Protein AF-A0A3D1ACV8-F1 (afdb_monomer_lite)

Structure (mmCIF, N/CA/C/O backbone):
data_AF-A0A3D1ACV8-F1
#
_entry.id   AF-A0A3D1ACV8-F1
#
loop_
_atom_site.group_PDB
_atom_site.id
_atom_site.type_symbol
_atom_site.label_atom_id
_atom_site.label_alt_id
_atom_site.label_comp_id
_atom_site.label_asym_id
_atom_site.label_entity_id
_atom_site.label_seq_id
_atom_site.pdbx_PDB_ins_code
_atom_site.Cartn_x
_atom_site.Cartn_y
_atom_site.Cartn_z
_atom_site.occupancy
_atom_site.B_iso_or_equiv
_atom_site.auth_seq_id
_atom_site.auth_comp_id
_atom_site.auth_asym_id
_atom_site.auth_atom_id
_atom_site.pdbx_PDB_model_num
ATOM 1 N N . MET A 1 1 ? -5.686 -3.640 18.495 1.00 94.00 1 MET A N 1
ATOM 2 C CA . MET A 1 1 ? -4.957 -2.419 18.082 1.00 94.00 1 MET A CA 1
ATOM 3 C C . MET A 1 1 ? -5.848 -1.579 17.175 1.00 94.00 1 MET A C 1
ATOM 5 O O . MET A 1 1 ? -6.504 -2.137 16.306 1.00 94.00 1 MET A O 1
ATOM 9 N N . ILE A 1 2 ? -5.898 -0.256 17.365 1.00 97.38 2 ILE A N 1
ATOM 10 C CA . ILE A 1 2 ? -6.703 0.632 16.506 1.00 97.38 2 ILE A CA 1
ATOM 11 C C . ILE A 1 2 ? -5.963 0.898 15.192 1.00 97.38 2 ILE A C 1
ATOM 13 O O . ILE A 1 2 ? -4.820 1.364 15.205 1.00 97.38 2 ILE A O 1
ATOM 17 N N . LEU A 1 3 ? -6.636 0.660 14.067 1.00 97.81 3 LEU A N 1
ATOM 18 C CA . LEU A 1 3 ? -6.139 0.941 12.723 1.00 97.81 3 LEU A CA 1
ATOM 19 C C . LEU A 1 3 ? -7.011 2.020 12.072 1.00 97.81 3 LEU A C 1
ATOM 21 O O . LEU A 1 3 ? -8.141 1.774 11.657 1.00 97.81 3 LEU A O 1
ATOM 25 N N . GLY A 1 4 ? -6.484 3.246 12.030 1.00 98.00 4 GLY A N 1
ATOM 26 C CA . GLY A 1 4 ? -7.219 4.418 11.556 1.00 98.00 4 GLY A CA 1
AT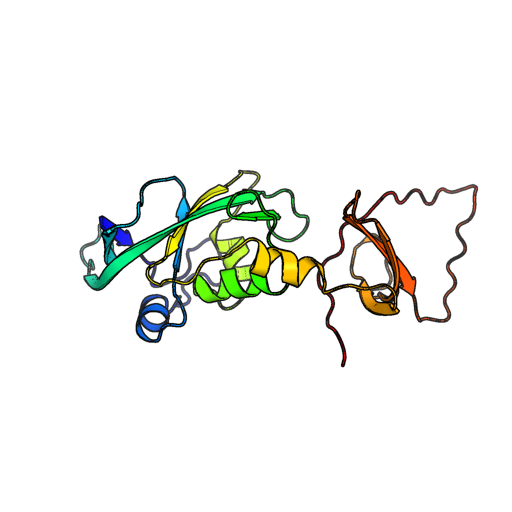OM 27 C C . GLY A 1 4 ? -7.234 4.552 10.034 1.00 98.00 4 GLY A C 1
ATOM 28 O O . GLY A 1 4 ? -6.171 4.642 9.411 1.00 98.00 4 GLY A O 1
ATOM 29 N N . PHE A 1 5 ? -8.419 4.654 9.443 1.00 98.06 5 PHE A N 1
ATOM 30 C CA . PHE A 1 5 ? -8.631 4.940 8.025 1.00 98.06 5 PHE A CA 1
ATOM 31 C C . PHE A 1 5 ? -9.159 6.365 7.841 1.00 98.06 5 PHE A C 1
ATOM 33 O O . PHE A 1 5 ? -9.983 6.855 8.617 1.00 98.06 5 PHE A O 1
ATOM 40 N N . LYS A 1 6 ? -8.645 7.062 6.824 1.00 97.56 6 LYS A N 1
ATOM 41 C CA . LYS A 1 6 ? -9.186 8.364 6.422 1.00 97.56 6 LYS A CA 1
ATOM 42 C C . LYS A 1 6 ? -10.403 8.129 5.544 1.00 97.56 6 LYS A C 1
ATOM 44 O O . LYS A 1 6 ? -10.361 7.258 4.682 1.00 97.56 6 LYS A O 1
ATOM 49 N N . THR A 1 7 ? -11.434 8.938 5.740 1.00 97.50 7 THR A N 1
ATOM 50 C CA . THR A 1 7 ? -12.640 8.955 4.902 1.00 97.50 7 THR A CA 1
ATOM 51 C C . THR A 1 7 ? -12.485 9.852 3.677 1.00 97.50 7 THR A C 1
ATOM 53 O O . THR A 1 7 ? -13.218 9.694 2.709 1.00 97.50 7 THR A O 1
ATOM 56 N N . ARG A 1 8 ? -11.524 10.785 3.708 1.00 97.50 8 ARG A N 1
ATOM 57 C CA . ARG A 1 8 ? -11.227 11.719 2.619 1.00 97.50 8 ARG A CA 1
ATOM 58 C C . ARG A 1 8 ? -9.730 11.817 2.357 1.00 97.50 8 ARG A C 1
ATOM 60 O O . ARG A 1 8 ? -8.927 11.663 3.284 1.00 97.50 8 ARG A O 1
ATOM 67 N N . TYR A 1 9 ? -9.370 12.093 1.110 1.00 96.50 9 TYR A N 1
ATOM 68 C CA . TYR A 1 9 ? -7.993 12.367 0.718 1.00 96.50 9 TYR A CA 1
ATOM 69 C C . TYR A 1 9 ? -7.483 13.675 1.354 1.00 96.50 9 TYR A C 1
ATOM 71 O O . TYR A 1 9 ? -8.237 14.649 1.444 1.00 96.50 9 TYR A O 1
ATOM 79 N N . PRO A 1 10 ? -6.222 13.702 1.819 1.00 94.81 10 PRO A N 1
ATOM 80 C CA . PRO A 1 10 ? -5.630 14.846 2.507 1.00 94.81 10 PRO A CA 1
ATOM 81 C C . PRO A 1 10 ? -5.377 16.056 1.592 1.00 94.81 10 PRO A C 1
ATOM 83 O O . PRO A 1 10 ? -5.315 15.933 0.372 1.00 94.81 10 PRO A O 1
ATOM 86 N N . GLU A 1 11 ? -5.173 17.224 2.210 1.00 95.00 11 GLU A N 1
ATOM 87 C CA . GLU A 1 11 ? -5.054 18.536 1.544 1.00 95.00 11 GLU A CA 1
ATOM 88 C C . GLU A 1 11 ? -3.921 18.651 0.516 1.00 95.00 11 GLU A C 1
ATOM 90 O O . GLU A 1 11 ? -4.011 19.446 -0.415 1.00 95.00 11 GLU A O 1
ATOM 95 N N . TRP A 1 12 ? -2.852 17.872 0.673 1.00 90.81 12 TRP A N 1
ATOM 96 C CA . TRP A 1 12 ? -1.688 17.922 -0.217 1.00 90.81 12 TRP A CA 1
ATOM 97 C C . TRP A 1 12 ? -1.838 17.074 -1.486 1.00 90.81 12 TRP A C 1
ATOM 99 O O . TRP A 1 12 ? -0.943 17.098 -2.325 1.00 90.81 12 TRP A O 1
ATOM 109 N N . MET A 1 13 ? -2.923 16.306 -1.627 1.00 93.81 13 MET A N 1
ATOM 110 C CA . MET A 1 13 ? -3.162 15.464 -2.802 1.00 93.81 13 MET A CA 1
ATOM 111 C C . MET A 1 13 ? -3.991 16.189 -3.860 1.00 93.81 13 MET A C 1
ATOM 113 O O . MET A 1 13 ? -4.834 17.029 -3.549 1.00 93.81 13 MET A O 1
ATOM 117 N N . THR A 1 14 ? -3.837 15.781 -5.120 1.00 92.06 14 THR A N 1
ATOM 118 C CA . THR A 1 14 ? -4.652 16.279 -6.238 1.00 92.06 14 THR A CA 1
ATOM 119 C C . THR A 1 14 ? -6.146 16.039 -5.981 1.00 92.06 14 THR A C 1
ATOM 121 O O . THR A 1 14 ? -6.976 16.902 -6.257 1.00 92.06 14 THR A O 1
ATOM 124 N N . LYS A 1 15 ? -6.493 14.888 -5.387 1.00 92.81 15 LYS A N 1
ATOM 125 C CA . LYS A 1 15 ? -7.867 14.507 -5.014 1.00 92.81 15 LYS A CA 1
ATOM 126 C C . LYS A 1 15 ? -8.314 15.016 -3.637 1.00 92.81 15 LYS A C 1
ATOM 128 O O . LYS A 1 15 ? -9.213 14.429 -3.041 1.00 92.81 15 LYS A O 1
ATOM 133 N N . LYS A 1 16 ? -7.691 16.058 -3.081 1.00 95.75 16 LYS A N 1
ATOM 134 C CA . LYS A 1 16 ? -8.026 16.566 -1.738 1.00 95.75 16 LYS A CA 1
ATOM 135 C C . LYS A 1 16 ? -9.537 16.693 -1.502 1.00 95.75 16 LYS A C 1
ATOM 137 O O . LYS A 1 16 ? -10.286 17.166 -2.357 1.00 95.75 16 LYS A O 1
ATOM 142 N N . GLY A 1 17 ? -9.993 16.237 -0.338 1.00 95.88 17 GLY A N 1
ATOM 143 C CA . GLY A 1 17 ? -11.402 16.278 0.058 1.00 95.88 17 GLY A CA 1
ATOM 144 C C . GLY A 1 17 ? -12.304 15.222 -0.592 1.00 95.88 17 GLY A C 1
ATOM 145 O O . GLY A 1 17 ? -13.407 15.005 -0.087 1.00 95.88 17 GLY A O 1
ATOM 146 N N . TRP A 1 18 ? -11.859 14.525 -1.642 1.00 97.19 18 TRP A N 1
ATOM 147 C CA . TRP A 1 18 ? -12.620 13.425 -2.241 1.00 97.19 18 TRP A CA 1
ATOM 148 C C . TRP A 1 18 ? -12.665 12.230 -1.293 1.00 97.19 18 TRP A C 1
ATOM 150 O O . TRP A 1 18 ? -11.762 12.044 -0.475 1.00 97.19 18 TRP A O 1
ATOM 160 N N . GLU A 1 19 ? -13.713 11.422 -1.398 1.00 97.56 19 GLU A N 1
ATOM 161 C CA . GLU A 1 19 ? -13.900 10.250 -0.545 1.00 97.56 19 GLU A CA 1
ATOM 162 C C . GLU A 1 19 ? -12.958 9.109 -0.942 1.00 97.56 19 GLU A C 1
ATOM 164 O O . GLU A 1 19 ? -12.695 8.875 -2.121 1.00 97.56 19 GLU A O 1
ATOM 169 N N . THR A 1 20 ? -12.417 8.414 0.060 1.00 97.44 20 THR A N 1
ATOM 170 C CA . THR A 1 20 ? -11.512 7.267 -0.150 1.00 97.44 20 THR A CA 1
ATOM 171 C C . THR A 1 20 ? -12.267 5.952 -0.322 1.00 97.44 20 THR A C 1
ATOM 173 O O . THR A 1 20 ? -11.723 5.001 -0.883 1.00 97.44 20 THR A O 1
ATOM 176 N N . PHE A 1 21 ? -13.492 5.876 0.214 1.00 98.00 21 PHE A N 1
ATOM 177 C CA . PHE A 1 21 ? -14.318 4.666 0.281 1.00 98.00 21 PHE A CA 1
ATOM 178 C C . PHE A 1 21 ? -13.603 3.453 0.901 1.00 98.00 21 PHE A C 1
ATOM 180 O O . PHE A 1 21 ? -13.931 2.308 0.604 1.00 98.00 21 PHE A O 1
ATOM 187 N N . PHE A 1 22 ? -12.599 3.667 1.763 1.00 98.19 22 PHE A N 1
ATOM 188 C CA . PHE A 1 22 ? -11.825 2.552 2.322 1.00 98.19 22 PHE A CA 1
ATOM 189 C C . PHE A 1 22 ? -12.670 1.600 3.167 1.00 98.19 22 PHE A C 1
ATOM 191 O O . PHE A 1 22 ? -12.446 0.398 3.100 1.00 98.19 22 PHE A O 1
ATOM 198 N N . GLU A 1 23 ? -13.628 2.107 3.941 1.00 98.12 23 GLU A N 1
ATOM 199 C CA . GLU A 1 23 ? -14.548 1.265 4.711 1.00 98.12 23 GLU A CA 1
ATOM 200 C C . GLU A 1 23 ? -15.374 0.357 3.799 1.00 98.12 23 GLU A C 1
ATOM 202 O O . GLU A 1 23 ? -15.363 -0.859 3.986 1.00 98.12 23 GLU A O 1
ATOM 207 N N . ASP A 1 24 ? -15.996 0.922 2.763 1.00 98.19 24 ASP A N 1
ATOM 208 C CA . ASP A 1 24 ? -16.781 0.153 1.798 1.00 98.19 24 ASP A CA 1
ATOM 209 C C . ASP A 1 24 ? -15.910 -0.891 1.098 1.00 98.19 24 ASP A C 1
ATOM 211 O O . ASP A 1 24 ? -16.260 -2.070 1.082 1.00 98.19 24 ASP A O 1
ATOM 215 N N . LYS A 1 25 ? -14.718 -0.497 0.624 1.00 98.31 25 LYS A N 1
ATOM 216 C CA . LYS A 1 25 ? -13.750 -1.401 -0.021 1.00 98.31 25 LYS A CA 1
ATOM 217 C C . LYS A 1 25 ? -13.292 -2.534 0.906 1.00 98.31 25 LYS A C 1
ATOM 219 O O . LYS A 1 25 ? -13.077 -3.643 0.424 1.00 98.31 25 LYS A O 1
ATOM 224 N N . ILE A 1 26 ? -13.150 -2.293 2.212 1.00 98.44 26 ILE A N 1
ATOM 225 C CA . ILE A 1 26 ? -12.833 -3.336 3.209 1.00 98.44 26 ILE A CA 1
ATOM 226 C C . ILE A 1 26 ? -14.033 -4.265 3.431 1.00 98.44 26 ILE A C 1
ATOM 228 O O . ILE A 1 26 ? -13.863 -5.470 3.634 1.00 98.44 26 ILE A O 1
ATOM 232 N N . ASN A 1 27 ? -15.250 -3.723 3.431 1.00 97.56 27 ASN A N 1
ATOM 233 C CA . ASN A 1 27 ? -16.469 -4.492 3.667 1.00 97.56 27 ASN A CA 1
ATOM 234 C C . ASN A 1 27 ? -16.806 -5.417 2.496 1.00 97.56 27 ASN A C 1
ATOM 236 O O . ASN A 1 27 ? -17.186 -6.559 2.739 1.00 97.56 27 ASN A O 1
ATOM 240 N N . VAL A 1 28 ? -16.583 -4.972 1.257 1.00 97.19 28 VAL A N 1
ATOM 241 C CA . VAL A 1 28 ? -16.801 -5.789 0.048 1.00 97.19 28 VAL A CA 1
ATOM 242 C C . VAL A 1 28 ? -15.588 -6.641 -0.353 1.00 97.19 28 VAL A C 1
ATOM 244 O O . VAL A 1 28 ? -15.644 -7.347 -1.353 1.00 97.19 28 VAL A O 1
ATOM 247 N N . GLY A 1 29 ? -14.483 -6.580 0.401 1.00 96.25 29 GLY A N 1
ATOM 248 C CA . GLY A 1 29 ? -13.303 -7.425 0.180 1.00 96.25 29 GLY A CA 1
ATOM 249 C C . GLY A 1 29 ? -12.366 -6.980 -0.949 1.00 96.25 29 GLY A C 1
ATOM 250 O O . GLY A 1 29 ? -11.502 -7.750 -1.347 1.00 96.25 29 GLY A O 1
ATOM 251 N N . ILE A 1 30 ? -12.493 -5.748 -1.453 1.00 96.00 30 ILE A N 1
ATOM 252 C CA . ILE A 1 30 ? -11.540 -5.168 -2.419 1.00 96.00 30 ILE A CA 1
ATOM 253 C C . ILE A 1 30 ? -10.230 -4.802 -1.716 1.00 96.00 30 ILE A C 1
ATOM 255 O O . ILE A 1 30 ? -9.141 -5.110 -2.194 1.00 96.00 30 ILE A O 1
ATOM 259 N N . LYS A 1 31 ? -10.333 -4.127 -0.567 1.00 98.12 31 LYS A N 1
ATOM 260 C CA . LYS A 1 31 ? -9.180 -3.761 0.253 1.00 98.12 31 LYS A CA 1
ATOM 261 C C . LYS A 1 31 ? -8.929 -4.886 1.254 1.00 98.12 31 LYS A C 1
ATOM 263 O O . LYS A 1 31 ? -9.703 -5.056 2.196 1.00 98.12 31 LYS A O 1
ATOM 268 N N . ILE A 1 32 ? -7.861 -5.648 1.038 1.00 98.25 32 ILE A N 1
ATOM 269 C CA . ILE A 1 32 ? -7.552 -6.879 1.792 1.00 98.25 32 ILE A CA 1
ATOM 270 C C . ILE A 1 32 ? -6.333 -6.752 2.715 1.00 98.25 32 ILE A C 1
ATOM 272 O O . ILE A 1 32 ? -6.052 -7.647 3.515 1.00 98.25 32 ILE A O 1
ATOM 276 N N . HIS A 1 33 ? -5.608 -5.640 2.612 1.00 98.56 33 HIS A N 1
ATOM 277 C CA . HIS A 1 33 ? -4.497 -5.297 3.494 1.00 98.56 33 HIS A CA 1
ATOM 278 C C . HIS A 1 33 ? -4.327 -3.778 3.587 1.00 98.56 33 HIS A C 1
ATOM 280 O O . HIS A 1 33 ? -5.070 -2.998 2.970 1.00 98.56 33 HIS A O 1
ATOM 286 N N . THR A 1 34 ? -3.368 -3.329 4.399 1.00 98.50 34 THR A N 1
ATOM 287 C CA . THR A 1 34 ? -2.913 -1.942 4.325 1.00 98.50 34 THR A CA 1
ATOM 288 C C . THR A 1 34 ? -1.439 -1.741 4.619 1.00 98.50 34 THR A C 1
ATOM 290 O O . THR A 1 34 ? -0.865 -2.455 5.435 1.00 98.50 34 THR A O 1
ATOM 293 N N . ILE A 1 35 ? -0.850 -0.708 4.020 1.00 98.31 35 ILE A N 1
ATOM 294 C CA . ILE A 1 35 ? 0.550 -0.336 4.236 1.00 98.31 35 ILE A CA 1
ATOM 295 C C . ILE A 1 35 ? 0.665 0.708 5.350 1.00 98.31 35 ILE A C 1
ATOM 297 O O . ILE A 1 35 ? -0.023 1.735 5.346 1.00 98.31 35 ILE A O 1
ATOM 301 N N . ARG A 1 36 ? 1.548 0.474 6.328 1.00 97.50 36 ARG A N 1
ATOM 302 C CA . ARG A 1 36 ? 1.794 1.392 7.456 1.00 97.50 36 ARG A CA 1
ATOM 303 C C . ARG A 1 36 ? 3.275 1.517 7.769 1.00 97.50 36 ARG A C 1
ATOM 305 O O . ARG A 1 36 ? 3.999 0.537 7.727 1.00 97.50 36 ARG A O 1
ATOM 312 N N . LYS A 1 37 ? 3.704 2.728 8.141 1.00 96.69 37 LYS A N 1
ATOM 313 C CA . LYS A 1 37 ? 5.087 3.009 8.554 1.00 96.69 37 LYS A CA 1
ATOM 314 C C . LYS A 1 37 ? 5.422 2.288 9.867 1.00 96.69 37 LYS A C 1
ATOM 316 O O . LYS A 1 37 ? 4.599 2.274 10.792 1.00 96.69 37 LYS A O 1
ATOM 321 N N . GLY A 1 38 ? 6.652 1.783 9.961 1.00 96.56 38 GLY A N 1
ATOM 322 C CA . GLY A 1 38 ? 7.176 1.055 11.120 1.00 96.56 38 GLY A CA 1
ATOM 323 C C . GLY A 1 38 ? 6.680 -0.391 11.235 1.00 96.56 38 GLY A C 1
ATOM 324 O O . GLY A 1 38 ? 5.910 -0.859 10.405 1.00 96.56 38 GLY A O 1
ATOM 325 N N . HIS A 1 39 ? 7.115 -1.077 12.298 1.00 96.94 39 HIS A N 1
ATOM 326 C CA . HIS A 1 39 ? 6.922 -2.521 12.490 1.00 96.94 39 HIS A CA 1
ATOM 327 C C . HIS A 1 39 ? 6.123 -2.822 13.764 1.00 96.94 39 HIS A C 1
ATOM 329 O O . HIS A 1 39 ? 6.655 -3.338 14.744 1.00 96.94 39 HIS A O 1
ATOM 335 N N . ARG A 1 40 ? 4.863 -2.373 13.805 1.00 96.44 40 ARG A N 1
ATOM 336 C CA . ARG A 1 40 ? 4.039 -2.421 15.028 1.00 96.44 40 ARG A CA 1
ATOM 337 C C . ARG A 1 40 ? 3.108 -3.625 15.105 1.00 96.44 40 ARG A C 1
ATOM 339 O O . ARG A 1 40 ? 2.709 -3.968 16.211 1.00 96.44 40 ARG A O 1
ATOM 346 N N . PHE A 1 41 ? 2.724 -4.198 13.968 1.00 97.94 41 PHE A N 1
ATOM 347 C CA . PHE A 1 41 ? 1.772 -5.305 13.915 1.00 97.94 41 PHE A CA 1
ATOM 348 C C . PHE A 1 41 ? 2.507 -6.638 13.811 1.00 97.94 41 PHE A C 1
ATOM 350 O O . PHE A 1 41 ? 3.577 -6.724 13.201 1.00 97.94 41 PHE A O 1
ATOM 357 N N . LYS A 1 42 ? 1.897 -7.675 14.384 1.00 97.94 42 LYS A N 1
ATOM 358 C CA . LYS A 1 42 ? 2.302 -9.077 14.243 1.00 97.94 42 LYS A CA 1
ATOM 359 C C . LYS A 1 42 ? 1.076 -9.972 14.006 1.00 97.94 42 LYS A C 1
ATOM 361 O O . LYS A 1 42 ? -0.032 -9.586 14.391 1.00 97.94 42 LYS A O 1
ATOM 366 N N . PRO A 1 43 ? 1.260 -11.163 13.406 1.00 98.38 43 PRO A N 1
ATOM 367 C CA . PRO A 1 43 ? 0.190 -12.147 13.272 1.00 98.38 43 PRO A CA 1
ATOM 368 C C . PRO A 1 43 ? -0.521 -12.417 14.609 1.00 98.38 43 PRO A C 1
ATOM 370 O O . PRO A 1 43 ? 0.126 -12.495 15.655 1.00 98.38 43 PRO A O 1
ATOM 373 N N . GLY A 1 44 ? -1.847 -12.531 14.571 1.00 98.25 44 GLY A N 1
ATOM 374 C CA . GLY A 1 44 ? -2.718 -12.714 15.735 1.00 98.25 44 GLY A CA 1
ATOM 375 C C . GLY A 1 44 ? -3.171 -11.418 16.423 1.00 98.25 44 GLY A C 1
ATOM 376 O O . GLY A 1 44 ? -4.079 -11.449 17.257 1.00 98.25 44 GLY A O 1
ATOM 377 N N . ASP A 1 45 ? -2.599 -10.254 16.088 1.00 98.44 45 ASP A N 1
ATOM 378 C CA . ASP A 1 45 ? -3.065 -8.983 16.652 1.00 98.44 45 ASP A CA 1
ATOM 379 C C . ASP A 1 45 ? -4.508 -8.683 16.207 1.00 98.44 45 ASP A C 1
ATOM 381 O O . ASP A 1 45 ? -4.813 -8.619 15.015 1.00 98.44 45 ASP A O 1
ATOM 385 N N . LYS A 1 46 ? -5.406 -8.396 17.158 1.00 98.44 46 LYS A N 1
ATOM 386 C CA . LYS A 1 46 ? -6.751 -7.891 16.834 1.00 98.44 46 LYS A CA 1
ATOM 387 C C . LYS A 1 46 ? -6.665 -6.499 16.208 1.00 98.44 46 LYS A C 1
ATOM 389 O O . LYS A 1 46 ? -5.987 -5.613 16.736 1.00 98.44 46 LYS A O 1
ATOM 394 N N . ILE A 1 47 ? -7.391 -6.269 15.123 1.00 98.50 47 ILE A N 1
ATOM 395 C CA . ILE A 1 47 ? -7.465 -5.006 14.385 1.00 98.50 47 ILE A CA 1
ATOM 396 C C . ILE A 1 47 ? -8.848 -4.399 14.604 1.00 98.50 47 ILE A C 1
ATOM 398 O O . ILE A 1 47 ? -9.851 -4.980 14.213 1.00 98.50 47 ILE A O 1
ATOM 402 N N . HIS A 1 48 ? -8.901 -3.205 15.190 1.00 98.44 48 HIS A N 1
ATOM 403 C CA . HIS A 1 48 ? -10.123 -2.405 15.273 1.00 98.44 48 HIS A CA 1
ATOM 404 C C . HIS A 1 48 ? -10.039 -1.343 14.173 1.00 98.44 48 HIS A C 1
ATO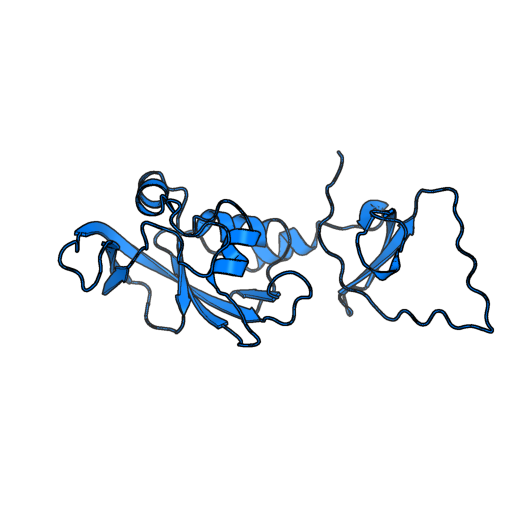M 406 O O . HIS A 1 48 ? -9.373 -0.313 14.344 1.00 98.44 48 HIS A O 1
ATOM 412 N N . ALA A 1 49 ? -10.628 -1.630 13.013 1.00 98.44 49 ALA A N 1
ATOM 413 C CA . ALA A 1 49 ? -10.650 -0.719 11.879 1.00 98.44 49 ALA A CA 1
ATOM 414 C C . ALA A 1 49 ? -11.613 0.431 12.177 1.00 98.44 49 ALA A C 1
ATOM 416 O O . ALA A 1 49 ? -12.797 0.219 12.445 1.00 98.44 49 ALA A O 1
ATOM 417 N N . ALA A 1 50 ? -11.088 1.656 12.176 1.00 98.56 50 ALA A N 1
ATOM 418 C CA . ALA A 1 50 ? -11.829 2.809 12.663 1.00 98.56 50 ALA A CA 1
ATOM 419 C C . ALA A 1 50 ? -11.615 4.066 11.819 1.00 98.56 50 ALA A C 1
ATOM 421 O O . ALA A 1 50 ? -10.536 4.307 11.278 1.00 98.56 50 ALA A O 1
ATOM 422 N N . THR A 1 51 ? -12.634 4.917 11.779 1.00 98.44 51 THR A N 1
ATOM 423 C CA . THR A 1 51 ? -12.563 6.293 11.272 1.00 98.44 51 THR A CA 1
ATOM 424 C C . THR A 1 51 ? -12.589 7.283 12.434 1.00 98.44 51 THR A C 1
ATOM 426 O O . THR A 1 51 ? -12.969 6.933 13.550 1.00 98.44 51 THR A O 1
ATOM 429 N N . GLY A 1 52 ? -12.173 8.532 12.198 1.00 97.25 52 GLY A N 1
ATOM 430 C CA . GLY A 1 52 ? -12.250 9.579 13.226 1.00 97.25 52 GLY A CA 1
ATOM 431 C C . GLY A 1 52 ? -11.374 9.315 14.458 1.00 97.25 52 GLY A C 1
ATOM 432 O O . GLY A 1 52 ? -11.680 9.778 15.551 1.00 97.25 52 GLY A O 1
ATOM 433 N N . VAL A 1 53 ? -10.281 8.561 14.307 1.00 97.19 53 VAL A N 1
ATOM 434 C CA . VAL A 1 53 ? -9.357 8.258 15.410 1.00 97.19 53 VAL A CA 1
ATOM 435 C C . VAL A 1 53 ? -8.825 9.555 16.030 1.00 97.19 53 VAL A C 1
ATOM 437 O O . VAL A 1 53 ? -8.311 10.412 15.313 1.00 97.19 53 VAL A O 1
ATOM 440 N N . ARG A 1 54 ? -8.938 9.670 17.364 1.00 95.50 54 ARG A N 1
ATOM 441 C CA . ARG A 1 54 ? -8.627 10.871 18.172 1.00 95.50 54 ARG A CA 1
ATOM 442 C C . ARG A 1 54 ? -9.537 12.080 17.908 1.00 95.50 54 ARG A C 1
ATOM 444 O O . ARG A 1 54 ? -9.138 13.212 18.162 1.00 95.50 54 ARG A O 1
ATOM 451 N N . THR A 1 55 ? -10.754 11.862 17.419 1.00 97.31 55 THR A N 1
ATOM 452 C CA . THR A 1 55 ? -11.776 12.911 17.300 1.00 97.31 55 THR A CA 1
ATOM 453 C C . THR A 1 55 ? -13.068 12.481 17.993 1.00 97.31 55 THR A C 1
ATOM 455 O O . THR A 1 55 ? -13.233 11.315 18.351 1.00 97.31 55 THR A O 1
ATOM 458 N N . LYS A 1 56 ? -14.009 13.418 18.168 1.00 96.94 56 LYS A N 1
ATOM 459 C CA . LYS A 1 56 ? -15.359 13.115 18.679 1.00 96.94 56 LYS A CA 1
ATOM 460 C C . LYS A 1 56 ? -16.161 12.206 17.738 1.00 96.94 56 LYS A C 1
ATOM 462 O O . LYS A 1 56 ? -17.098 11.560 18.181 1.00 96.94 56 LYS A O 1
ATOM 467 N N . ASN A 1 57 ? -15.759 12.122 16.469 1.00 96.44 57 ASN A N 1
ATOM 468 C CA . ASN A 1 57 ? -16.401 11.304 15.439 1.00 96.44 57 ASN A CA 1
ATOM 469 C C . ASN A 1 57 ? -15.724 9.927 15.307 1.00 96.44 57 ASN A C 1
ATOM 471 O O . ASN A 1 57 ? -15.707 9.342 14.221 1.00 96.44 57 ASN A O 1
ATOM 475 N N . TYR A 1 58 ? -15.095 9.437 16.380 1.00 97.94 58 TYR A N 1
ATOM 476 C CA . TYR A 1 58 ? -14.514 8.101 16.413 1.00 97.94 58 TYR A CA 1
ATOM 477 C C . TYR A 1 58 ? -15.594 7.044 16.190 1.00 97.94 58 TYR A C 1
ATOM 479 O O . TYR A 1 58 ? -16.611 7.024 16.881 1.00 97.94 58 TYR A O 1
ATOM 487 N N . ARG A 1 59 ? -15.336 6.130 15.256 1.00 98.12 59 ARG A N 1
ATOM 488 C CA . ARG A 1 59 ? -16.195 4.976 14.999 1.00 98.12 59 ARG A CA 1
ATOM 489 C C . ARG A 1 59 ? -15.339 3.793 14.579 1.00 98.12 59 ARG A C 1
ATOM 491 O O . ARG A 1 59 ? -14.659 3.869 13.558 1.00 98.12 59 ARG A O 1
ATOM 498 N N . CYS A 1 60 ? -15.383 2.714 15.357 1.00 98.38 60 CYS A N 1
ATOM 499 C CA . CYS A 1 60 ? -14.938 1.401 14.900 1.00 98.38 60 CYS A CA 1
ATOM 500 C C . CYS A 1 60 ? -16.022 0.843 13.976 1.00 98.38 60 CYS A C 1
ATOM 502 O O . CYS A 1 60 ? -17.187 0.817 14.366 1.00 98.38 60 CYS A O 1
ATOM 504 N N . PHE A 1 61 ? -15.657 0.460 12.758 1.00 98.44 61 PHE A N 1
ATOM 505 C CA . PHE A 1 61 ? -16.607 -0.057 11.772 1.00 98.44 61 PHE A CA 1
ATOM 506 C C . PHE A 1 61 ? -16.406 -1.545 11.477 1.00 98.44 61 PHE A C 1
ATOM 508 O O . PHE A 1 61 ? -17.309 -2.177 10.939 1.00 98.44 61 PHE A O 1
ATOM 515 N N . LYS A 1 62 ? -15.242 -2.117 11.818 1.00 98.25 62 LYS A N 1
ATOM 516 C CA . LYS A 1 62 ? -14.963 -3.544 11.629 1.00 98.25 62 LYS A CA 1
ATOM 517 C C . LYS A 1 62 ? -13.881 -4.029 12.585 1.00 98.25 62 LYS A C 1
ATOM 519 O O . LYS A 1 62 ? -12.856 -3.367 12.758 1.00 98.25 62 LYS A O 1
ATOM 524 N N . GLU A 1 63 ? -14.085 -5.210 13.153 1.00 98.44 63 GLU A N 1
ATOM 525 C CA . GLU A 1 63 ? -13.054 -5.947 13.883 1.00 98.44 63 GLU A CA 1
ATOM 526 C C . GLU A 1 63 ? -12.514 -7.073 13.002 1.00 98.44 63 GLU A C 1
ATOM 528 O O . GLU A 1 63 ? -13.271 -7.772 12.330 1.00 98.44 63 GLU A O 1
ATOM 533 N N . MET A 1 64 ? -11.192 -7.204 12.953 1.00 98.06 64 MET A N 1
ATOM 534 C CA . MET A 1 64 ? -10.482 -8.197 12.145 1.00 98.06 64 MET A CA 1
ATOM 535 C C . MET A 1 64 ? -9.279 -8.728 12.925 1.00 98.06 64 MET A C 1
ATOM 537 O O . MET A 1 64 ? -8.969 -8.255 14.020 1.00 98.06 64 MET A O 1
ATOM 541 N N . GLU A 1 65 ? -8.571 -9.691 12.354 1.00 98.44 65 GLU A N 1
ATOM 542 C CA . GLU A 1 65 ? -7.313 -10.199 12.890 1.00 98.44 65 GLU A CA 1
ATOM 543 C C . GLU A 1 65 ? -6.195 -9.970 11.877 1.00 98.44 65 GLU A C 1
ATOM 545 O O . GLU A 1 65 ? -6.404 -10.105 10.673 1.00 98.44 65 GLU A O 1
ATOM 550 N N . CYS A 1 66 ? -5.018 -9.577 12.359 1.00 98.56 66 CYS A N 1
ATOM 551 C CA . CYS A 1 66 ? -3.812 -9.548 11.549 1.00 98.56 66 CYS A CA 1
ATOM 552 C C . CYS A 1 66 ? -3.404 -10.993 11.258 1.00 98.56 66 CYS A C 1
ATOM 554 O O . CYS A 1 66 ? -2.921 -11.684 12.148 1.00 98.56 66 CYS A O 1
ATOM 556 N N . VAL A 1 67 ? -3.591 -11.445 10.026 1.00 98.31 67 VAL A N 1
ATOM 557 C CA . VAL A 1 67 ? -3.245 -12.805 9.597 1.00 98.31 67 VAL A CA 1
ATOM 558 C C . VAL A 1 67 ? -1.744 -12.908 9.339 1.00 98.31 67 VAL A C 1
ATOM 560 O O . VAL A 1 67 ? -1.083 -13.822 9.823 1.00 98.31 67 VAL A O 1
ATOM 563 N N . SER A 1 68 ? -1.177 -11.934 8.629 1.00 98.12 68 SER A N 1
ATOM 564 C CA . SER A 1 68 ? 0.248 -11.896 8.303 1.00 98.12 68 SER A CA 1
ATOM 565 C C . SER A 1 68 ? 0.753 -10.460 8.147 1.00 98.12 68 SER A C 1
ATOM 567 O O . SER A 1 68 ? -0.025 -9.504 8.054 1.00 98.12 68 SER A O 1
ATOM 569 N N . VAL A 1 69 ? 2.077 -10.302 8.157 1.00 98.38 69 VAL A N 1
ATOM 570 C CA . VAL A 1 69 ? 2.753 -9.039 7.854 1.00 98.38 69 VAL A CA 1
ATOM 571 C C . VAL A 1 69 ? 3.890 -9.292 6.874 1.00 98.38 69 VAL A C 1
ATOM 573 O O . VAL A 1 69 ? 4.560 -10.317 6.977 1.00 98.38 69 VAL A O 1
ATOM 576 N N . GLN A 1 70 ? 4.120 -8.352 5.963 1.00 97.88 70 GLN A N 1
ATOM 577 C CA . GLN A 1 70 ? 5.278 -8.352 5.065 1.00 97.88 70 GLN A CA 1
ATOM 578 C C . GLN A 1 70 ? 6.010 -7.020 5.176 1.00 97.88 70 GLN A C 1
ATOM 580 O O . GLN A 1 70 ? 5.370 -5.974 5.310 1.00 97.88 70 GLN A O 1
ATOM 585 N N . ASN A 1 71 ? 7.338 -7.035 5.135 1.00 98.00 71 ASN A N 1
ATOM 586 C CA . ASN A 1 71 ? 8.124 -5.806 5.182 1.00 98.00 71 ASN A CA 1
ATOM 587 C C . ASN A 1 71 ? 8.022 -5.099 3.837 1.00 98.00 71 ASN A C 1
ATOM 589 O O . ASN A 1 71 ? 8.145 -5.745 2.801 1.00 98.00 71 ASN A O 1
ATOM 593 N N . ILE A 1 72 ? 7.818 -3.783 3.846 1.00 97.38 72 ILE A N 1
ATOM 594 C CA . ILE A 1 72 ? 7.755 -2.980 2.627 1.00 97.38 72 ILE A CA 1
ATOM 595 C C . ILE A 1 72 ? 8.669 -1.768 2.710 1.00 97.38 72 ILE A C 1
ATOM 597 O O . ILE A 1 72 ? 8.683 -1.032 3.702 1.00 97.38 72 ILE A O 1
ATOM 601 N N . GLU A 1 73 ? 9.385 -1.540 1.617 1.00 96.00 73 GLU A N 1
ATOM 602 C CA . GLU A 1 73 ? 10.216 -0.366 1.402 1.00 96.00 73 GLU A CA 1
ATOM 603 C C . GLU A 1 73 ? 9.718 0.384 0.169 1.00 96.00 73 GLU A C 1
ATOM 605 O O . GLU A 1 73 ? 9.524 -0.223 -0.886 1.00 96.00 73 GLU A O 1
ATOM 610 N N . LEU A 1 74 ? 9.515 1.699 0.291 1.00 94.25 74 LEU A N 1
ATOM 611 C CA . LEU A 1 74 ? 9.238 2.582 -0.845 1.00 94.25 74 LEU A CA 1
ATOM 612 C C . LEU A 1 74 ? 10.343 3.630 -0.930 1.00 94.25 74 LEU A C 1
ATOM 614 O O . LEU A 1 74 ? 10.450 4.497 -0.061 1.00 94.25 74 LEU A O 1
ATOM 618 N N . SER A 1 75 ? 11.153 3.550 -1.980 1.00 89.62 75 SER A N 1
ATOM 619 C CA . SER A 1 75 ? 12.229 4.500 -2.241 1.00 89.62 75 SER A CA 1
ATOM 620 C C . SER A 1 75 ? 11.785 5.562 -3.252 1.00 89.62 75 SER A C 1
ATOM 622 O O . SER A 1 75 ? 11.250 5.203 -4.303 1.00 89.62 75 SER A O 1
ATOM 624 N N . PRO A 1 76 ? 12.063 6.854 -3.004 1.00 83.44 76 PRO A N 1
ATOM 625 C CA . PRO A 1 76 ? 11.782 7.952 -3.935 1.00 83.44 76 PRO A CA 1
ATOM 626 C C . PRO A 1 76 ? 12.667 7.916 -5.190 1.00 83.44 76 PRO A C 1
ATOM 628 O O . PRO A 1 76 ? 12.421 8.653 -6.135 1.00 83.44 76 PRO A O 1
ATOM 631 N N . SER A 1 77 ? 13.678 7.041 -5.236 1.00 73.56 77 SER A N 1
ATOM 632 C CA . SER A 1 77 ? 14.662 6.939 -6.322 1.00 73.56 77 SER A CA 1
ATOM 633 C C . SER A 1 77 ? 14.099 6.523 -7.689 1.00 73.56 77 SER A C 1
ATOM 635 O O . SER A 1 77 ? 14.861 6.388 -8.644 1.00 73.56 77 SER A O 1
ATOM 637 N N . GLY A 1 78 ? 12.795 6.275 -7.809 1.00 60.34 78 GLY A N 1
ATOM 638 C CA . GLY A 1 78 ? 12.174 6.014 -9.099 1.00 60.34 78 GLY A CA 1
ATOM 639 C C . GLY A 1 78 ? 11.740 7.313 -9.781 1.00 60.34 78 GLY A C 1
ATOM 640 O O . GLY A 1 78 ? 11.107 8.174 -9.180 1.00 60.34 78 GLY A O 1
ATOM 641 N N . LYS A 1 79 ? 12.057 7.442 -11.076 1.00 57.66 79 LYS A N 1
ATOM 642 C CA . LYS A 1 79 ? 11.876 8.680 -11.859 1.00 57.66 79 LYS A CA 1
ATOM 643 C C . LYS A 1 79 ? 10.425 9.192 -11.910 1.00 57.66 79 LYS A C 1
ATOM 645 O O . LYS A 1 79 ? 10.205 10.386 -12.067 1.00 57.66 79 LYS A O 1
ATOM 650 N N . PHE A 1 80 ? 9.440 8.298 -11.794 1.00 62.38 80 PHE A N 1
ATOM 651 C CA . PHE A 1 80 ? 8.014 8.651 -11.867 1.00 62.38 80 PHE A CA 1
ATOM 652 C C . PHE A 1 80 ? 7.156 8.080 -10.724 1.00 62.38 80 PHE A C 1
ATOM 654 O O . PHE A 1 80 ? 6.074 8.601 -10.462 1.00 62.38 80 PHE A O 1
ATOM 661 N N . TYR A 1 81 ? 7.610 7.004 -10.076 1.00 75.62 81 TYR A N 1
ATOM 662 C CA . TYR A 1 81 ? 6.935 6.295 -8.977 1.00 75.62 81 TYR A CA 1
ATOM 663 C C . TYR A 1 81 ? 7.991 5.714 -8.055 1.00 75.62 81 TYR A C 1
ATOM 665 O O . TYR A 1 81 ? 9.099 5.460 -8.529 1.00 75.62 81 TYR A O 1
ATOM 673 N N . PRO A 1 82 ? 7.662 5.448 -6.783 1.00 80.06 82 PRO A N 1
ATOM 674 C CA . PRO A 1 82 ? 8.616 4.811 -5.899 1.00 80.06 82 PRO A CA 1
ATOM 675 C C . PRO A 1 82 ? 9.070 3.444 -6.401 1.00 80.06 82 PRO A C 1
ATOM 677 O O . PRO A 1 82 ? 8.253 2.648 -6.867 1.00 80.06 82 PRO A O 1
ATOM 680 N N . LEU A 1 83 ? 10.359 3.151 -6.220 1.00 86.00 83 LEU A N 1
ATOM 681 C CA . LEU A 1 83 ? 10.825 1.767 -6.244 1.00 86.00 83 LEU A CA 1
ATOM 682 C C . LEU A 1 83 ? 10.280 1.069 -5.001 1.00 86.00 83 LEU A C 1
ATOM 684 O O . LEU A 1 83 ? 10.413 1.590 -3.893 1.00 86.00 83 LEU A O 1
ATOM 688 N N . MET A 1 84 ? 9.667 -0.094 -5.189 1.00 89.62 84 MET A N 1
ATOM 689 C CA . MET A 1 84 ? 9.003 -0.836 -4.125 1.00 89.62 84 MET A CA 1
ATOM 690 C C . MET A 1 84 ? 9.663 -2.187 -3.924 1.00 89.62 84 MET A C 1
ATOM 692 O O . MET A 1 84 ? 9.935 -2.899 -4.893 1.00 89.62 84 MET A O 1
ATOM 696 N N . ARG A 1 85 ? 9.871 -2.549 -2.660 1.00 92.44 85 ARG A N 1
ATOM 697 C CA . ARG A 1 85 ? 10.289 -3.891 -2.262 1.00 92.44 85 ARG A CA 1
ATOM 698 C C . ARG A 1 85 ? 9.340 -4.459 -1.229 1.00 92.44 85 ARG A C 1
ATOM 700 O O . ARG A 1 85 ? 8.945 -3.732 -0.323 1.00 92.44 85 ARG A O 1
ATOM 707 N N . ILE A 1 86 ? 9.026 -5.744 -1.350 1.00 95.06 86 ILE A N 1
ATOM 708 C CA . ILE A 1 86 ? 8.347 -6.528 -0.320 1.00 95.06 86 ILE A CA 1
ATOM 709 C C . ILE A 1 86 ? 9.243 -7.697 0.061 1.00 95.06 86 ILE A C 1
ATOM 711 O O . ILE A 1 86 ? 9.687 -8.440 -0.813 1.00 95.06 86 ILE A O 1
ATOM 715 N N . ASP A 1 87 ? 9.532 -7.839 1.354 1.00 94.81 87 ASP A N 1
ATOM 716 C CA . ASP A 1 87 ? 10.413 -8.884 1.892 1.00 94.81 87 ASP A CA 1
ATOM 717 C C . ASP A 1 87 ? 11.726 -9.012 1.090 1.00 94.81 87 ASP A C 1
ATOM 719 O O . ASP A 1 87 ? 12.168 -10.103 0.738 1.00 94.81 87 ASP A O 1
ATOM 723 N N . ASN A 1 88 ? 12.339 -7.861 0.782 1.00 89.25 88 ASN A N 1
ATOM 724 C CA . ASN A 1 88 ? 13.565 -7.688 -0.016 1.00 89.25 88 ASN A CA 1
ATOM 725 C C . ASN A 1 88 ? 13.466 -7.987 -1.522 1.00 89.25 88 ASN A C 1
ATOM 727 O O . ASN A 1 88 ? 14.453 -7.798 -2.230 1.00 89.25 88 ASN A O 1
ATOM 731 N N . ASN A 1 89 ? 12.301 -8.379 -2.035 1.00 86.62 89 ASN A N 1
ATOM 732 C CA . ASN A 1 89 ? 12.083 -8.597 -3.463 1.00 86.62 89 ASN A CA 1
ATOM 733 C C . ASN A 1 89 ? 11.461 -7.357 -4.094 1.00 86.62 89 ASN A C 1
ATOM 735 O O . ASN A 1 89 ? 10.536 -6.769 -3.532 1.00 86.62 89 ASN A O 1
ATOM 739 N N . PHE A 1 90 ? 11.944 -6.957 -5.264 1.00 84.56 90 PHE A N 1
ATOM 740 C CA . PHE A 1 90 ? 11.329 -5.851 -5.981 1.00 84.56 90 PHE A CA 1
ATOM 741 C C . PHE A 1 90 ? 9.934 -6.217 -6.500 1.00 84.56 90 PHE A C 1
ATOM 743 O O . PHE A 1 90 ? 9.659 -7.358 -6.868 1.00 84.56 90 PHE A O 1
ATOM 750 N N . VAL A 1 91 ? 9.049 -5.221 -6.528 1.00 83.62 91 VAL A N 1
ATOM 751 C CA . VAL A 1 91 ? 7.666 -5.372 -6.988 1.00 83.62 91 VAL A CA 1
ATOM 752 C C . VAL A 1 91 ? 7.460 -4.553 -8.255 1.00 83.62 91 VAL A C 1
ATOM 754 O O . VAL A 1 91 ? 7.577 -3.326 -8.232 1.00 83.62 91 VAL A O 1
ATOM 757 N N . TYR A 1 92 ? 7.098 -5.225 -9.348 1.00 79.31 92 TYR A N 1
ATOM 758 C CA . TYR A 1 92 ? 6.891 -4.606 -10.658 1.00 79.31 92 TYR A CA 1
ATOM 759 C C . TYR A 1 92 ? 5.554 -5.013 -11.290 1.00 79.31 92 TYR A C 1
ATOM 761 O O . TYR A 1 92 ? 4.836 -5.877 -10.786 1.00 79.31 92 TYR A O 1
ATOM 769 N N . GLY A 1 93 ? 5.221 -4.362 -12.409 1.00 77.69 93 GLY A N 1
ATOM 770 C CA . GLY A 1 93 ? 4.139 -4.774 -13.303 1.00 77.69 93 GLY A CA 1
ATOM 771 C C . GLY A 1 93 ? 2.781 -4.925 -12.616 1.00 77.69 93 GLY A C 1
ATOM 772 O O . GLY A 1 93 ? 2.309 -4.032 -11.906 1.00 77.69 93 GLY A O 1
ATOM 773 N N . ASP A 1 94 ? 2.140 -6.066 -12.849 1.00 80.06 94 ASP A N 1
ATOM 774 C CA . ASP A 1 94 ? 0.805 -6.348 -12.331 1.00 80.06 94 ASP A CA 1
ATOM 775 C C . ASP A 1 94 ? 0.781 -6.579 -10.816 1.00 80.06 94 ASP A C 1
ATOM 777 O O . ASP A 1 94 ? -0.213 -6.237 -10.179 1.00 80.06 94 ASP A O 1
ATOM 781 N N . ALA A 1 95 ? 1.876 -7.044 -10.206 1.00 83.75 95 ALA A N 1
ATOM 782 C CA . ALA A 1 95 ? 1.975 -7.224 -8.759 1.00 83.75 95 ALA A CA 1
ATOM 783 C C . ALA A 1 95 ? 1.938 -5.867 -8.057 1.00 83.75 95 ALA A C 1
ATOM 785 O O . ALA A 1 95 ? 1.260 -5.704 -7.043 1.00 83.75 95 ALA A O 1
ATOM 786 N N . PHE A 1 96 ? 2.593 -4.870 -8.653 1.00 86.50 96 PHE A N 1
ATOM 787 C CA . PHE A 1 96 ? 2.556 -3.493 -8.179 1.00 86.50 96 PHE A CA 1
ATOM 788 C C . PHE A 1 96 ? 1.136 -2.910 -8.268 1.00 86.50 96 PHE A C 1
ATOM 790 O O . PHE A 1 96 ? 0.614 -2.372 -7.291 1.00 86.50 96 PHE A O 1
ATOM 797 N N . ASN A 1 97 ? 0.460 -3.086 -9.411 1.00 87.88 97 ASN A N 1
ATOM 798 C CA . ASN A 1 97 ? -0.934 -2.657 -9.585 1.00 87.88 97 ASN A CA 1
ATOM 799 C C . ASN A 1 97 ? -1.888 -3.377 -8.619 1.00 87.88 97 ASN A C 1
ATOM 801 O O . ASN A 1 97 ? -2.801 -2.760 -8.069 1.00 87.88 97 ASN A O 1
ATOM 805 N N . MET A 1 98 ? -1.677 -4.675 -8.406 1.00 92.88 98 MET A N 1
ATOM 806 C CA . MET A 1 98 ? -2.456 -5.492 -7.483 1.00 92.88 98 MET A CA 1
ATOM 807 C C . MET A 1 98 ? -2.255 -5.032 -6.040 1.00 92.88 98 MET A C 1
ATOM 809 O O . MET A 1 98 ? -3.232 -4.902 -5.312 1.00 92.88 98 MET A O 1
ATOM 813 N N . LEU A 1 99 ? -1.025 -4.723 -5.625 1.00 95.06 99 LEU A N 1
ATOM 814 C CA . LEU A 1 99 ? -0.751 -4.158 -4.305 1.00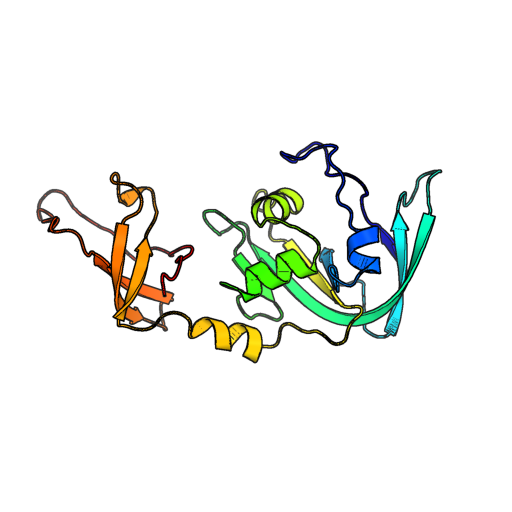 95.06 99 LEU A CA 1
ATOM 815 C C . LEU A 1 99 ? -1.484 -2.845 -4.063 1.00 95.06 99 LEU A C 1
ATOM 817 O O . LEU A 1 99 ? -2.130 -2.692 -3.028 1.00 95.06 99 LEU A O 1
ATOM 821 N N . ILE A 1 100 ? -1.449 -1.938 -5.034 1.00 94.88 100 ILE A N 1
ATOM 822 C CA . ILE A 1 100 ? -2.141 -0.647 -4.960 1.00 94.88 100 ILE A CA 1
ATOM 823 C C . ILE A 1 100 ? -3.653 -0.842 -4.804 1.00 94.88 100 ILE A C 1
ATOM 825 O O . ILE A 1 100 ? -4.267 -0.244 -3.915 1.00 94.88 100 ILE A O 1
ATOM 829 N N . LYS A 1 101 ? -4.246 -1.710 -5.632 1.00 95.62 101 LYS A N 1
ATOM 830 C CA . LYS A 1 101 ? -5.681 -2.025 -5.579 1.00 95.62 101 LYS A CA 1
ATOM 831 C C . LYS A 1 101 ? -6.077 -2.687 -4.263 1.00 95.62 101 LYS A C 1
ATOM 833 O O . LYS A 1 101 ? -7.073 -2.293 -3.661 1.00 95.62 101 LYS A O 1
ATOM 838 N N . ASN A 1 102 ? -5.268 -3.626 -3.781 1.00 97.75 102 ASN A N 1
ATOM 839 C CA . ASN A 1 102 ? -5.504 -4.349 -2.533 1.00 97.75 102 ASN A CA 1
ATOM 840 C C . ASN A 1 102 ? -5.293 -3.465 -1.286 1.00 97.75 102 ASN A C 1
ATOM 842 O O . ASN A 1 102 ? -5.905 -3.731 -0.251 1.00 97.75 102 ASN A O 1
ATOM 846 N N . ASP A 1 103 ? -4.512 -2.378 -1.385 1.00 97.94 103 ASP A N 1
ATOM 847 C CA . ASP A 1 103 ? -4.461 -1.294 -0.386 1.00 97.94 103 ASP A CA 1
ATOM 848 C C . ASP A 1 103 ? -5.602 -0.265 -0.586 1.00 97.94 103 ASP A C 1
ATOM 850 O O . ASP A 1 103 ? -5.719 0.710 0.155 1.00 97.94 103 ASP A O 1
ATOM 854 N N . GLY A 1 104 ? -6.519 -0.500 -1.526 1.00 97.38 104 GLY A N 1
ATOM 855 C CA . GLY A 1 104 ? -7.755 0.262 -1.717 1.00 97.38 104 GLY A CA 1
ATOM 856 C C . GLY A 1 104 ? -7.636 1.508 -2.593 1.00 97.38 104 GLY A C 1
ATOM 857 O O . GLY A 1 104 ? -8.584 2.296 -2.640 1.00 97.38 104 GLY A O 1
ATOM 858 N N . PHE A 1 105 ? -6.514 1.708 -3.283 1.00 96.25 105 PHE A N 1
ATOM 859 C CA . PHE A 1 105 ? -6.341 2.812 -4.226 1.00 96.25 105 PHE A CA 1
ATOM 860 C C . PHE A 1 105 ? -6.771 2.399 -5.634 1.00 96.25 105 PHE A C 1
ATOM 862 O O . PHE A 1 105 ? -6.443 1.314 -6.106 1.00 96.25 105 PHE A O 1
ATOM 869 N N . ASP A 1 106 ? -7.467 3.293 -6.334 1.00 89.25 106 ASP A N 1
ATOM 870 C CA . ASP A 1 106 ? -7.935 3.013 -7.698 1.00 89.25 106 ASP A CA 1
ATOM 871 C C . ASP A 1 106 ? -6.849 3.274 -8.747 1.00 89.25 106 ASP A C 1
ATOM 873 O O . ASP A 1 106 ? -6.867 2.692 -9.831 1.00 89.25 106 ASP A O 1
ATOM 877 N N . GLN A 1 107 ? -5.904 4.165 -8.432 1.00 89.44 107 GLN A N 1
ATOM 878 C CA . GLN A 1 107 ? -4.860 4.615 -9.345 1.00 89.44 107 GLN A CA 1
ATOM 879 C C . GLN A 1 107 ? -3.505 4.687 -8.645 1.00 89.44 107 GLN A C 1
ATOM 881 O O . GLN A 1 107 ? -3.384 5.147 -7.509 1.00 89.44 107 GLN A O 1
ATOM 886 N N . MET A 1 108 ? -2.453 4.333 -9.384 1.00 88.50 108 MET A N 1
ATOM 887 C CA . MET A 1 108 ? -1.067 4.429 -8.921 1.00 88.50 108 MET A CA 1
ATOM 888 C C . MET A 1 108 ? -0.655 5.857 -8.543 1.00 88.50 108 MET A C 1
ATOM 890 O O . MET A 1 108 ? 0.132 6.052 -7.622 1.00 88.50 108 MET A O 1
ATOM 894 N N . ARG A 1 109 ? -1.192 6.865 -9.238 1.00 89.25 109 ARG A N 1
ATOM 895 C CA . ARG A 1 109 ? -0.926 8.270 -8.910 1.00 89.25 109 ARG A CA 1
ATOM 896 C C . ARG A 1 109 ? -1.414 8.624 -7.503 1.00 89.25 109 ARG A C 1
ATOM 898 O O . ARG A 1 109 ? -0.660 9.229 -6.752 1.00 89.25 109 ARG A O 1
ATOM 905 N N . ASP A 1 110 ? -2.625 8.201 -7.139 1.00 91.44 110 ASP A N 1
ATOM 906 C CA . ASP A 1 110 ? -3.189 8.471 -5.811 1.00 91.44 110 ASP A CA 1
ATOM 907 C C . ASP A 1 110 ? -2.356 7.793 -4.720 1.00 91.44 110 ASP A C 1
ATOM 909 O O . ASP A 1 110 ? -2.106 8.383 -3.675 1.00 91.44 110 ASP A O 1
ATOM 913 N N . PHE A 1 111 ? -1.880 6.573 -4.984 1.00 94.00 111 PHE A N 1
ATOM 914 C CA . PHE A 1 111 ? -0.970 5.856 -4.096 1.00 94.00 111 PHE A CA 1
ATOM 915 C C . PHE A 1 111 ? 0.355 6.605 -3.900 1.00 94.00 111 PHE A C 1
ATOM 917 O O . PHE A 1 111 ? 0.776 6.840 -2.771 1.00 94.00 111 PHE A O 1
ATOM 924 N N . ALA A 1 112 ? 1.005 7.029 -4.986 1.00 89.94 112 ALA A N 1
ATOM 925 C CA . ALA A 1 112 ? 2.276 7.747 -4.907 1.00 89.94 112 ALA A CA 1
ATOM 926 C C . ALA A 1 112 ? 2.136 9.090 -4.162 1.00 89.94 112 ALA A C 1
ATOM 928 O O . ALA A 1 112 ? 2.935 9.395 -3.275 1.00 89.94 112 ALA A O 1
ATOM 929 N N . GLU A 1 113 ? 1.087 9.861 -4.466 1.00 91.38 113 GLU A N 1
ATOM 930 C CA . GLU A 1 113 ? 0.779 11.119 -3.773 1.00 91.38 113 GLU A CA 1
ATOM 931 C C . GLU A 1 113 ? 0.433 10.900 -2.289 1.00 91.38 113 GLU A C 1
ATOM 933 O O . GLU A 1 113 ? 0.765 11.736 -1.448 1.00 91.38 113 GLU A O 1
ATOM 938 N N . TRP A 1 114 ? -0.198 9.771 -1.942 1.00 94.25 114 TRP A N 1
ATOM 939 C CA . TRP A 1 114 ? -0.551 9.434 -0.562 1.00 94.25 114 TRP A CA 1
ATOM 940 C C . TRP A 1 114 ? 0.674 9.280 0.338 1.00 94.25 114 TRP A C 1
ATOM 942 O O . TRP A 1 114 ? 0.688 9.797 1.457 1.00 94.25 114 TRP A O 1
ATOM 952 N N . PHE A 1 115 ? 1.702 8.584 -0.151 1.00 91.94 115 PHE A N 1
ATOM 953 C CA . PHE A 1 115 ? 2.944 8.388 0.597 1.00 91.94 115 PHE A CA 1
ATOM 954 C C . PHE A 1 115 ? 3.878 9.596 0.532 1.00 91.94 115 PHE A C 1
ATOM 956 O O . PHE A 1 115 ? 4.684 9.754 1.446 1.00 91.94 115 PHE A O 1
ATOM 963 N N . ASN A 1 116 ? 3.729 10.463 -0.482 1.00 88.00 116 ASN A N 1
ATOM 964 C CA . ASN A 1 116 ? 4.421 11.751 -0.604 1.00 88.00 116 ASN A CA 1
ATOM 965 C C . ASN A 1 116 ? 5.914 11.650 -0.235 1.00 88.00 116 ASN A C 1
ATOM 967 O O . ASN A 1 116 ? 6.400 12.307 0.689 1.00 88.00 116 ASN A O 1
ATOM 971 N N . LEU A 1 117 ? 6.623 10.770 -0.941 1.00 80.75 117 LEU A N 1
ATOM 972 C CA . LEU A 1 117 ? 8.025 10.438 -0.696 1.00 80.75 117 LEU A CA 1
ATOM 973 C C . LEU A 1 117 ? 8.912 11.573 -1.224 1.00 80.75 117 LEU A C 1
ATOM 975 O O . LEU A 1 117 ? 9.493 11.482 -2.300 1.00 80.75 117 LEU A O 1
ATOM 979 N N . LYS A 1 118 ? 8.945 12.687 -0.491 1.00 73.94 118 LYS A N 1
ATOM 980 C CA . LYS A 1 118 ? 9.810 13.847 -0.743 1.00 73.94 118 LYS A CA 1
ATOM 981 C C . LYS A 1 118 ? 11.245 13.514 -0.327 1.00 73.94 118 LYS A C 1
ATOM 983 O O . LYS A 1 118 ? 11.718 14.009 0.686 1.00 73.94 118 LYS A O 1
ATOM 988 N N . ASP A 1 119 ? 11.870 12.591 -1.049 1.00 76.19 119 ASP A N 1
ATOM 989 C CA . ASP A 1 119 ? 13.251 12.124 -0.851 1.00 76.19 119 ASP A CA 1
ATOM 990 C C . ASP A 1 119 ? 13.508 11.242 0.388 1.00 76.19 119 ASP A C 1
ATOM 992 O O . ASP A 1 119 ? 14.627 10.780 0.605 1.00 76.19 119 ASP A O 1
ATOM 996 N N . GLU A 1 120 ? 12.471 10.894 1.152 1.00 87.25 120 GLU A N 1
ATOM 997 C CA . GLU A 1 120 ? 12.585 9.951 2.268 1.00 87.25 120 GLU A CA 1
ATOM 998 C C . GLU A 1 120 ? 12.238 8.512 1.870 1.00 87.25 120 GLU A C 1
ATOM 1000 O O . GLU A 1 120 ? 11.195 8.244 1.267 1.00 87.25 120 GLU A O 1
ATOM 1005 N N . LEU A 1 121 ? 13.078 7.566 2.303 1.00 91.31 121 LEU A N 1
ATOM 1006 C CA . LEU A 1 121 ? 12.757 6.142 2.279 1.00 91.31 121 LEU A CA 1
ATOM 1007 C C . LEU A 1 121 ? 11.604 5.858 3.253 1.00 91.31 121 LEU A C 1
ATOM 1009 O O . LEU A 1 121 ? 11.696 6.109 4.460 1.00 91.31 121 LEU A O 1
ATOM 1013 N N . PHE A 1 122 ? 10.522 5.282 2.744 1.00 95.88 122 PHE A N 1
ATOM 1014 C CA . PHE A 1 122 ? 9.472 4.725 3.584 1.00 95.88 122 PHE A CA 1
ATOM 1015 C C . PHE A 1 122 ? 9.818 3.283 3.933 1.00 95.88 122 PHE A C 1
ATOM 1017 O O . PHE A 1 122 ? 10.005 2.466 3.039 1.00 95.88 122 PHE A O 1
ATOM 1024 N N . ILE A 1 123 ? 9.838 2.972 5.228 1.00 97.06 123 ILE A N 1
ATOM 1025 C CA . ILE A 1 123 ? 9.993 1.609 5.742 1.00 97.06 123 IL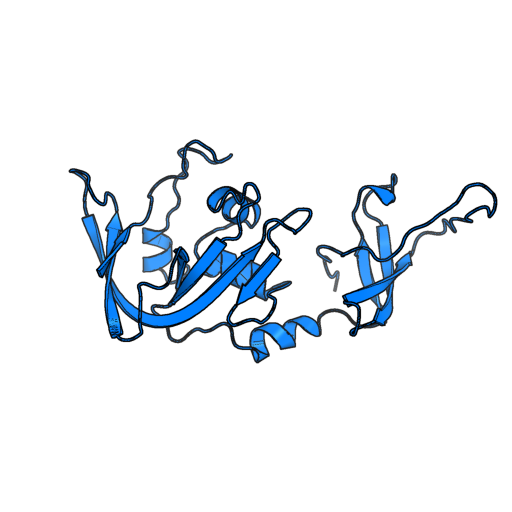E A CA 1
ATOM 1026 C C . ILE A 1 123 ? 8.779 1.286 6.606 1.00 97.06 123 ILE A C 1
ATOM 1028 O O . ILE A 1 123 ? 8.419 2.043 7.523 1.00 97.06 123 ILE A O 1
ATOM 1032 N N . GLY A 1 124 ? 8.137 0.161 6.326 1.00 97.81 124 GLY A N 1
ATOM 1033 C CA . GLY A 1 124 ? 6.936 -0.235 7.034 1.00 97.81 124 GLY A CA 1
ATOM 1034 C C . GLY A 1 124 ? 6.532 -1.678 6.809 1.00 97.81 124 GLY A C 1
ATOM 1035 O O . GLY A 1 124 ? 7.328 -2.516 6.401 1.00 97.81 124 GLY A O 1
ATOM 1036 N N . GLN A 1 125 ? 5.259 -1.940 7.077 1.00 98.06 125 GLN A N 1
ATOM 1037 C CA . GLN A 1 125 ? 4.637 -3.244 6.918 1.00 98.06 125 GLN A CA 1
ATOM 1038 C C . GLN A 1 125 ? 3.418 -3.154 6.004 1.00 98.06 125 GLN A C 1
ATOM 1040 O O . GLN A 1 125 ? 2.618 -2.219 6.118 1.00 98.06 125 GLN A O 1
ATOM 1045 N N . VAL A 1 126 ? 3.246 -4.166 5.160 1.00 98.38 126 VAL A N 1
ATOM 1046 C CA . VAL A 1 126 ? 1.942 -4.571 4.636 1.00 98.38 126 VAL A CA 1
ATOM 1047 C C . VAL A 1 126 ? 1.274 -5.420 5.714 1.00 98.38 126 VAL A C 1
ATOM 1049 O O . VAL A 1 126 ? 1.846 -6.403 6.174 1.00 98.38 126 VAL A O 1
ATOM 1052 N N . ILE A 1 127 ? 0.095 -5.007 6.170 1.00 98.50 127 ILE A N 1
ATOM 1053 C CA . ILE A 1 127 ? -0.659 -5.660 7.245 1.00 98.50 127 ILE A CA 1
ATOM 1054 C C . ILE A 1 127 ? -1.855 -6.360 6.618 1.00 98.50 127 ILE A C 1
ATOM 1056 O O . ILE A 1 127 ? -2.776 -5.689 6.142 1.00 98.50 127 ILE A O 1
ATOM 1060 N N . HIS A 1 128 ? -1.852 -7.688 6.637 1.00 98.38 128 HIS A N 1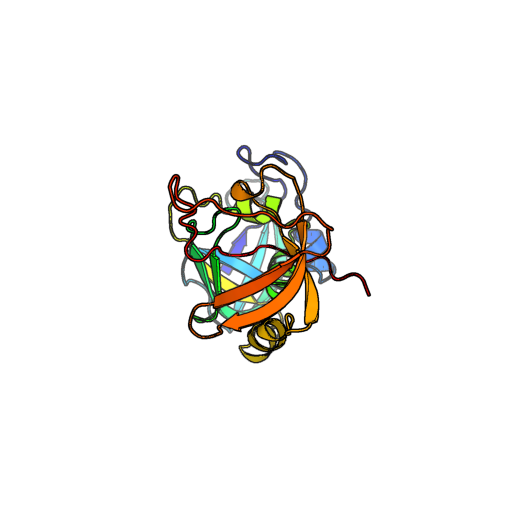
ATOM 1061 C CA . HIS A 1 128 ? -2.870 -8.511 5.998 1.00 98.38 128 HIS A CA 1
ATOM 1062 C C . HIS A 1 128 ? -3.908 -8.975 7.018 1.00 98.38 128 HIS A C 1
ATOM 1064 O O . HIS A 1 128 ? -3.567 -9.400 8.120 1.00 98.38 128 HIS A O 1
ATOM 1070 N N . TRP A 1 129 ? -5.182 -8.930 6.636 1.00 98.25 129 TRP A N 1
ATOM 1071 C CA . TRP A 1 129 ? -6.291 -9.565 7.371 1.00 98.25 129 TRP A CA 1
ATOM 1072 C C . TRP A 1 129 ? -6.954 -10.678 6.549 1.00 98.25 129 TRP A C 1
ATOM 1074 O O . TRP A 1 129 ? -8.111 -11.031 6.761 1.00 98.25 129 TRP A O 1
ATOM 1084 N N . THR A 1 130 ? -6.214 -11.194 5.573 1.00 97.38 130 THR A N 1
ATOM 1085 C CA . THR A 1 130 ? -6.551 -12.343 4.732 1.00 97.38 130 THR A CA 1
ATOM 1086 C C . THR A 1 130 ? -5.295 -13.199 4.585 1.00 97.38 130 THR A C 1
ATOM 1088 O O . THR A 1 130 ? -4.197 -12.718 4.870 1.00 97.38 130 THR A O 1
ATOM 1091 N N . ASP A 1 131 ? -5.434 -14.429 4.094 1.00 95.88 131 ASP A N 1
ATOM 1092 C CA . ASP A 1 131 ? -4.294 -15.326 3.848 1.00 95.88 131 ASP A CA 1
ATOM 1093 C C . ASP A 1 131 ? -3.452 -14.927 2.620 1.00 95.88 131 ASP A C 1
ATOM 1095 O O . ASP A 1 131 ? -2.433 -15.551 2.322 1.00 95.88 131 ASP A O 1
ATOM 1099 N N . PHE A 1 132 ? -3.859 -13.884 1.885 1.00 94.56 132 PHE A N 1
ATOM 1100 C CA . PHE A 1 132 ? -3.118 -13.398 0.728 1.00 94.56 132 PHE A CA 1
ATOM 1101 C C . PHE A 1 132 ? -1.743 -12.871 1.150 1.00 94.56 132 PHE A C 1
ATOM 1103 O O . PHE A 1 132 ? -1.655 -12.030 2.043 1.00 94.56 132 PHE A O 1
ATOM 1110 N N . SER A 1 133 ? -0.687 -13.272 0.444 1.00 93.00 133 SER A N 1
ATOM 1111 C CA . SER A 1 133 ? 0.658 -12.706 0.580 1.00 93.00 133 SER A CA 1
ATOM 1112 C C . SER A 1 133 ? 1.300 -12.498 -0.791 1.00 93.00 133 SER A C 1
ATOM 1114 O O . SER A 1 133 ? 1.004 -13.205 -1.754 1.00 93.00 133 SER A O 1
ATOM 1116 N N . TYR A 1 134 ? 2.183 -11.510 -0.888 1.00 90.88 134 TYR A N 1
ATOM 1117 C CA . TYR A 1 134 ? 3.014 -11.255 -2.059 1.00 90.88 134 TYR A CA 1
ATOM 1118 C C . TYR A 1 134 ? 4.249 -12.155 -1.981 1.00 90.88 134 TYR A C 1
ATOM 1120 O O . TYR A 1 134 ? 5.287 -11.743 -1.464 1.00 90.88 134 TYR A O 1
ATOM 1128 N N . SER A 1 135 ? 4.111 -13.409 -2.418 1.00 82.06 135 SER A N 1
ATOM 1129 C CA . SER A 1 135 ? 5.208 -14.382 -2.420 1.00 82.06 135 SER A CA 1
ATOM 1130 C C . SER A 1 135 ? 6.233 -14.086 -3.515 1.00 82.06 135 SER A C 1
ATOM 1132 O O . SER A 1 135 ? 5.904 -13.488 -4.543 1.00 82.06 135 SER A O 1
ATOM 1134 N N . THR A 1 136 ? 7.464 -14.579 -3.348 1.00 65.38 136 THR A N 1
ATOM 1135 C CA . THR A 1 136 ? 8.500 -14.506 -4.389 1.00 65.38 136 THR A CA 1
ATOM 1136 C C . THR A 1 136 ? 8.014 -15.099 -5.706 1.00 65.38 136 THR A C 1
ATOM 1138 O O . THR A 1 136 ? 8.364 -14.577 -6.748 1.00 65.38 136 THR A O 1
ATOM 1141 N N . GLU A 1 137 ? 7.169 -16.132 -5.702 1.00 63.09 137 GLU A N 1
ATOM 1142 C CA . GLU A 1 137 ? 6.581 -16.704 -6.922 1.00 63.09 137 GLU A CA 1
ATOM 1143 C C . GLU A 1 137 ? 5.626 -15.732 -7.619 1.00 63.09 137 GLU A C 1
ATOM 1145 O O . GLU A 1 137 ? 5.691 -15.585 -8.830 1.00 63.09 137 GLU A O 1
ATOM 1150 N N . ILE A 1 138 ? 4.765 -15.019 -6.889 1.00 67.56 138 ILE A N 1
ATOM 1151 C CA . ILE A 1 138 ? 3.894 -13.987 -7.482 1.00 67.56 138 ILE A CA 1
ATOM 1152 C C . ILE A 1 138 ? 4.736 -12.829 -8.033 1.00 67.56 138 ILE A C 1
ATOM 1154 O O . ILE A 1 138 ? 4.431 -12.291 -9.096 1.00 67.56 138 ILE A O 1
ATOM 1158 N N . LEU A 1 139 ? 5.809 -12.468 -7.326 1.00 62.72 139 LEU A N 1
ATOM 1159 C CA . LEU A 1 139 ? 6.714 -11.387 -7.714 1.00 62.72 139 LEU A CA 1
ATOM 1160 C C . LEU A 1 139 ? 7.616 -11.774 -8.907 1.00 62.72 139 LEU A C 1
ATOM 1162 O O . LEU A 1 139 ? 7.808 -10.964 -9.809 1.00 62.72 139 LEU A O 1
ATOM 1166 N N . SER A 1 140 ? 8.092 -13.022 -8.965 1.00 54.53 140 SER A N 1
ATOM 1167 C CA . SER A 1 140 ? 8.985 -13.557 -10.012 1.00 54.53 140 SER A CA 1
ATOM 1168 C C . SER A 1 140 ? 8.245 -14.097 -11.237 1.00 54.53 140 SER A C 1
ATOM 1170 O O . SER A 1 140 ? 8.728 -13.964 -12.358 1.00 54.53 140 SER A O 1
ATOM 1172 N N . ASN A 1 141 ? 7.021 -14.615 -11.096 1.00 50.72 141 ASN A N 1
ATOM 1173 C CA . ASN A 1 141 ? 6.195 -14.983 -12.254 1.00 50.72 141 ASN A CA 1
ATOM 1174 C C . ASN A 1 141 ? 5.804 -13.757 -13.099 1.00 50.72 141 ASN A C 1
ATOM 1176 O O . ASN A 1 141 ? 5.372 -13.908 -14.240 1.00 50.72 141 ASN A O 1
ATOM 1180 N N . MET A 1 142 ? 6.008 -12.544 -12.576 1.00 51.28 142 MET A N 1
ATOM 1181 C CA . MET A 1 142 ? 5.828 -11.285 -13.300 1.00 51.28 142 MET A CA 1
ATOM 1182 C C . MET A 1 142 ? 7.137 -10.679 -13.837 1.00 51.28 142 MET A C 1
ATOM 1184 O O . MET A 1 142 ? 7.083 -9.845 -14.738 1.00 51.28 142 MET A O 1
ATOM 1188 N N . GLU A 1 143 ? 8.307 -11.160 -13.394 1.00 45.78 143 GLU A N 1
ATOM 1189 C CA . GLU A 1 143 ? 9.603 -10.942 -14.071 1.00 45.78 143 GLU A CA 1
ATOM 1190 C C . GLU A 1 143 ? 9.654 -11.631 -15.449 1.00 45.78 143 GLU A C 1
ATOM 1192 O O . GLU A 1 143 ? 10.460 -11.269 -16.302 1.00 45.78 143 GLU A O 1
ATOM 1197 N N . GLY A 1 144 ? 8.768 -12.601 -15.700 1.00 49.66 144 GLY A N 1
ATOM 1198 C CA . GLY A 1 144 ? 8.647 -13.313 -16.976 1.00 49.66 144 GLY A CA 1
ATOM 1199 C C . GLY A 1 144 ? 7.756 -12.642 -18.028 1.00 49.66 144 GLY A C 1
ATOM 1200 O O . GLY A 1 144 ? 7.470 -13.270 -19.049 1.00 49.66 144 GLY A O 1
ATOM 1201 N N . MET A 1 145 ? 7.276 -11.416 -17.787 1.00 54.50 145 MET A N 1
ATOM 1202 C CA . MET A 1 145 ? 6.309 -10.755 -18.677 1.00 54.50 145 MET A CA 1
ATOM 1203 C C . MET A 1 145 ? 6.918 -10.183 -19.955 1.00 54.50 145 MET A C 1
ATOM 1205 O O . MET A 1 145 ? 6.159 -9.860 -20.861 1.00 54.50 145 MET A O 1
ATOM 1209 N N . LEU A 1 146 ? 8.245 -10.052 -20.018 1.00 58.00 146 LEU A N 1
ATOM 1210 C CA . LEU A 1 146 ? 8.957 -9.556 -21.188 1.00 58.00 146 LEU A CA 1
ATOM 1211 C C . LEU A 1 146 ? 9.931 -10.613 -21.687 1.00 58.00 146 LEU A C 1
ATOM 1213 O O . LEU A 1 146 ? 10.770 -11.118 -20.938 1.00 58.00 146 LEU A O 1
ATOM 1217 N N . LYS A 1 147 ? 9.804 -10.943 -22.961 1.00 70.25 147 LYS A N 1
ATOM 1218 C CA . LYS A 1 147 ? 10.629 -11.889 -23.697 1.00 70.25 147 LYS A CA 1
ATOM 1219 C C . LYS A 1 147 ? 11.177 -11.196 -24.931 1.00 70.25 147 LYS A C 1
ATOM 1221 O O . LYS A 1 147 ? 10.577 -10.257 -25.450 1.00 70.25 147 LYS A O 1
ATOM 1226 N N . GLU A 1 148 ? 12.317 -11.675 -25.410 1.00 73.19 148 GLU A N 1
ATOM 1227 C CA . GLU A 1 148 ? 12.756 -11.335 -26.761 1.00 73.19 148 GLU A CA 1
ATOM 1228 C C . GLU A 1 148 ? 11.620 -11.638 -27.749 1.00 73.19 148 GLU A C 1
ATOM 1230 O O . GLU A 1 148 ? 10.988 -12.694 -27.683 1.00 73.19 148 GLU A O 1
ATOM 1235 N N . GLY A 1 149 ? 11.330 -10.679 -28.623 1.00 68.94 149 GLY A N 1
ATOM 1236 C CA . GLY A 1 149 ? 10.209 -10.703 -29.555 1.00 68.94 149 GLY A CA 1
ATOM 1237 C C . GLY A 1 149 ? 8.926 -10.036 -29.054 1.00 68.94 149 GLY A C 1
ATOM 1238 O O . GLY A 1 149 ? 8.043 -9.788 -29.874 1.00 68.94 149 GLY A O 1
ATOM 1239 N N . ASP A 1 150 ? 8.802 -9.692 -27.768 1.00 68.81 150 ASP A N 1
ATOM 1240 C CA . ASP A 1 150 ? 7.612 -8.986 -27.283 1.00 68.81 150 ASP A CA 1
ATOM 1241 C C . ASP A 1 150 ? 7.556 -7.557 -27.841 1.00 68.81 150 ASP A C 1
ATOM 1243 O O . ASP A 1 150 ? 8.568 -6.851 -27.893 1.00 68.81 150 ASP A O 1
ATOM 1247 N N . LEU A 1 151 ? 6.357 -7.128 -28.251 1.00 65.81 151 LEU A N 1
ATOM 1248 C CA . LEU A 1 151 ? 6.083 -5.772 -28.723 1.00 65.81 151 LEU A CA 1
ATOM 1249 C C . LEU A 1 151 ? 5.905 -4.826 -27.536 1.00 65.81 151 LEU A C 1
ATOM 1251 O O . LEU A 1 151 ? 5.124 -5.083 -26.616 1.00 65.81 151 LEU A O 1
ATOM 1255 N N . VAL A 1 152 ? 6.607 -3.700 -27.585 1.00 64.06 152 VAL A N 1
ATOM 1256 C CA . VAL A 1 152 ? 6.785 -2.805 -26.455 1.00 64.06 152 VAL A CA 1
ATOM 1257 C C . VAL A 1 152 ? 6.686 -1.324 -26.852 1.00 64.06 152 VAL A C 1
ATOM 1259 O O . VAL A 1 152 ? 7.257 -0.913 -27.852 1.00 64.06 152 VAL A O 1
ATOM 1262 N N . SER A 1 153 ? 5.964 -0.504 -26.077 1.00 63.19 153 SER A N 1
ATOM 1263 C CA . SER A 1 153 ? 5.950 0.965 -26.176 1.00 63.19 153 SER A CA 1
ATOM 1264 C C . SER A 1 153 ? 6.914 1.611 -25.170 1.00 63.19 153 SER A C 1
ATOM 1266 O O . SER A 1 153 ? 6.752 1.512 -23.956 1.00 63.19 153 SER A O 1
ATOM 1268 N N . VAL A 1 154 ? 7.932 2.296 -25.669 1.00 65.56 154 VAL A N 1
ATOM 1269 C CA . VAL A 1 154 ? 8.948 3.005 -24.895 1.00 65.56 154 VAL A CA 1
ATOM 1270 C C . VAL A 1 154 ? 8.591 4.489 -24.825 1.00 65.56 154 VAL A C 1
ATOM 1272 O O . VAL A 1 154 ? 8.463 5.157 -25.849 1.00 65.56 154 VAL A O 1
ATOM 1275 N N . SER A 1 155 ? 8.475 5.034 -23.612 1.00 53.94 155 SER A N 1
ATOM 1276 C CA . SER A 1 155 ? 8.210 6.459 -23.364 1.00 53.94 155 SER A CA 1
ATOM 1277 C C . SER A 1 155 ? 9.332 7.104 -22.535 1.00 53.94 155 SER A C 1
ATOM 1279 O O . SER A 1 155 ? 9.895 6.473 -21.639 1.00 53.94 155 SER A O 1
ATOM 1281 N N . GLY A 1 156 ? 9.686 8.365 -22.825 1.00 56.16 156 GLY A N 1
ATOM 1282 C CA . GLY A 1 156 ? 10.714 9.100 -22.073 1.00 56.16 156 GLY A CA 1
ATOM 1283 C C . GLY A 1 156 ? 11.251 10.365 -22.755 1.00 56.16 156 GLY A C 1
ATOM 1284 O O . GLY A 1 156 ? 11.133 10.533 -23.967 1.00 56.16 156 GLY A O 1
ATOM 1285 N N . GLU A 1 157 ? 11.880 11.238 -21.957 1.00 45.47 157 GLU A N 1
ATOM 1286 C CA . GLU A 1 157 ? 12.400 12.568 -22.350 1.00 45.47 157 GLU A CA 1
ATOM 1287 C C . GLU A 1 157 ? 13.477 12.542 -23.448 1.00 45.47 157 GLU A C 1
ATOM 1289 O O . GLU A 1 157 ? 13.657 13.534 -24.144 1.00 45.47 157 GLU A O 1
ATOM 1294 N N . LEU A 1 158 ? 14.178 11.418 -23.633 1.00 42.00 158 LEU A N 1
ATOM 1295 C CA . LEU A 1 158 ? 15.246 11.284 -24.633 1.00 42.00 158 LEU A CA 1
ATOM 1296 C C . LEU A 1 158 ? 14.740 10.971 -26.042 1.00 42.00 158 LEU A C 1
ATOM 1298 O O . LEU A 1 158 ? 15.524 11.020 -26.984 1.00 42.00 158 LEU A O 1
ATOM 1302 N N . THR A 1 159 ? 13.456 10.646 -26.203 1.00 46.47 159 THR A N 1
ATOM 1303 C CA . THR A 1 159 ? 12.923 10.412 -27.544 1.00 46.47 159 THR A CA 1
ATOM 1304 C C . THR A 1 159 ? 12.724 11.726 -28.278 1.00 46.47 159 THR A C 1
ATOM 1306 O O . THR A 1 159 ? 12.910 11.745 -29.476 1.00 46.47 159 THR A O 1
ATOM 1309 N N . GLY A 1 160 ? 12.313 12.820 -27.625 1.00 47.41 160 GLY A N 1
ATOM 1310 C CA . GLY A 1 160 ? 11.855 14.029 -28.332 1.00 47.41 160 GLY A CA 1
ATOM 1311 C C . GLY A 1 160 ? 10.691 13.793 -29.322 1.00 47.41 160 GLY A C 1
ATOM 1312 O O . GLY A 1 160 ? 10.213 14.744 -29.930 1.00 47.41 160 GLY A O 1
ATOM 1313 N N . TYR A 1 161 ? 10.221 12.546 -29.457 1.00 48.16 161 TYR A N 1
ATOM 1314 C CA . TYR A 1 161 ? 9.356 12.040 -30.526 1.00 48.16 161 TYR A CA 1
ATOM 1315 C C . TYR A 1 161 ? 8.079 11.367 -29.985 1.00 48.16 161 TYR A C 1
ATOM 1317 O O . TYR A 1 161 ? 7.257 10.912 -30.774 1.00 48.16 161 TYR A O 1
ATOM 1325 N N . GLY A 1 162 ? 7.867 11.330 -28.663 1.00 57.97 162 GLY A N 1
ATOM 1326 C CA . GLY A 1 162 ? 6.688 10.707 -28.049 1.00 57.97 162 GLY A CA 1
ATOM 1327 C C . GLY A 1 162 ? 6.887 9.225 -27.714 1.00 57.97 162 GLY A C 1
ATOM 1328 O O . GLY A 1 162 ? 8.006 8.784 -27.463 1.00 57.97 162 GLY A O 1
ATOM 1329 N N . GLU A 1 163 ? 5.791 8.466 -27.635 1.00 54.84 163 GLU A N 1
ATOM 1330 C CA . GLU A 1 163 ? 5.839 7.010 -27.436 1.00 54.84 163 GLU A CA 1
ATOM 1331 C C . GLU A 1 163 ? 6.399 6.314 -28.686 1.00 54.84 163 GLU A C 1
ATOM 1333 O O . GLU A 1 163 ? 5.902 6.523 -29.792 1.00 54.84 163 GLU A O 1
ATOM 1338 N N . LEU A 1 164 ? 7.424 5.476 -28.514 1.00 66.31 164 LEU A N 1
ATOM 1339 C CA . LEU A 1 164 ? 8.037 4.695 -29.588 1.00 66.31 164 LEU A CA 1
ATOM 1340 C C . LEU A 1 164 ? 7.710 3.215 -29.422 1.00 66.31 164 LEU A C 1
ATOM 1342 O O . LEU A 1 164 ? 7.961 2.643 -28.370 1.00 66.31 164 LEU A O 1
ATOM 1346 N N . ILE A 1 165 ? 7.210 2.572 -30.472 1.00 67.50 165 ILE A N 1
ATOM 1347 C CA . ILE A 1 165 ? 6.886 1.142 -30.454 1.00 67.50 165 ILE A CA 1
ATOM 1348 C C . ILE A 1 165 ? 8.056 0.349 -31.043 1.00 67.50 165 ILE A C 1
ATOM 1350 O O . ILE A 1 165 ? 8.622 0.736 -32.066 1.00 67.50 165 ILE A O 1
ATOM 1354 N N . GLY A 1 166 ? 8.438 -0.749 -30.400 1.00 71.56 166 GLY A N 1
ATOM 1355 C CA . GLY A 1 166 ? 9.514 -1.631 -30.836 1.00 71.56 166 GLY A CA 1
ATOM 1356 C C . GLY A 1 166 ? 9.358 -3.055 -30.329 1.00 71.56 166 GLY A C 1
ATOM 1357 O O . GLY A 1 166 ? 8.435 -3.348 -29.583 1.00 71.56 166 GLY A O 1
ATOM 1358 N N . TYR A 1 167 ? 10.259 -3.938 -30.733 1.00 75.44 167 TYR A N 1
ATOM 1359 C CA . TYR A 1 167 ? 10.353 -5.306 -30.239 1.00 75.44 167 TYR A CA 1
ATOM 1360 C C . TYR A 1 167 ? 11.561 -5.445 -29.328 1.00 75.44 167 TYR A C 1
ATOM 1362 O O . TYR A 1 167 ? 12.614 -4.874 -29.610 1.00 75.44 167 TYR A O 1
ATOM 1370 N N . ILE A 1 168 ? 11.439 -6.224 -28.258 1.00 74.75 168 ILE A N 1
ATOM 1371 C CA . ILE A 1 168 ? 12.599 -6.574 -27.437 1.00 74.75 168 ILE A CA 1
ATOM 1372 C C . ILE A 1 168 ? 13.519 -7.491 -28.246 1.00 74.75 168 ILE A C 1
ATOM 1374 O O . ILE A 1 168 ? 13.084 -8.535 -28.720 1.00 74.75 168 ILE A O 1
ATOM 1378 N N . THR A 1 169 ? 14.791 -7.133 -28.383 1.00 77.44 169 THR A N 1
ATOM 1379 C CA . THR A 1 169 ? 15.795 -7.948 -29.085 1.00 77.44 169 THR A CA 1
ATOM 1380 C C . THR A 1 169 ? 16.775 -8.640 -28.151 1.00 77.44 169 THR A C 1
ATOM 1382 O O . THR A 1 169 ? 17.433 -9.578 -28.575 1.00 77.44 169 THR A O 1
ATOM 1385 N N . ASP A 1 170 ? 16.914 -8.155 -26.918 1.00 75.12 170 ASP A N 1
ATOM 1386 C CA . ASP A 1 170 ? 17.784 -8.757 -25.904 1.00 75.12 170 ASP A CA 1
ATOM 1387 C C . ASP A 1 170 ? 17.315 -8.344 -24.503 1.00 75.12 170 ASP A C 1
ATOM 1389 O O . ASP A 1 170 ? 16.784 -7.242 -24.310 1.00 75.12 170 ASP A O 1
ATOM 1393 N N . ILE A 1 171 ? 17.531 -9.221 -23.523 1.00 67.94 171 ILE A N 1
ATOM 1394 C CA . ILE A 1 171 ? 17.218 -8.994 -22.111 1.00 67.94 171 ILE A CA 1
ATOM 1395 C C . ILE A 1 171 ? 18.440 -9.328 -21.260 1.00 67.94 171 ILE A C 1
ATOM 1397 O O . ILE A 1 171 ? 18.735 -10.484 -20.944 1.00 67.94 171 ILE A O 1
ATOM 1401 N N . ASN A 1 172 ? 19.102 -8.290 -20.760 1.00 65.31 172 ASN A N 1
ATOM 1402 C CA . ASN A 1 172 ? 20.193 -8.442 -19.815 1.00 65.31 172 ASN A CA 1
ATOM 1403 C C . ASN A 1 172 ? 19.663 -8.474 -18.377 1.00 65.31 172 ASN A C 1
ATOM 1405 O O . ASN A 1 172 ? 19.566 -7.448 -17.701 1.00 65.31 172 ASN A O 1
ATOM 1409 N N . LYS A 1 173 ? 19.382 -9.683 -17.886 1.00 58.44 173 LYS A N 1
ATOM 1410 C CA . LYS A 1 173 ? 18.880 -9.910 -16.519 1.00 58.44 173 LYS A CA 1
ATOM 1411 C C . LYS A 1 173 ? 19.846 -9.452 -15.425 1.00 58.44 173 LYS A C 1
ATOM 1413 O O . LYS A 1 173 ? 19.409 -9.023 -14.368 1.00 58.44 173 LYS A O 1
ATOM 1418 N N . LYS A 1 174 ? 21.159 -9.513 -15.671 1.00 54.41 174 LYS A N 1
ATOM 1419 C CA . LYS A 1 174 ? 22.181 -9.116 -14.687 1.00 54.41 174 LYS A CA 1
ATOM 1420 C C . LYS A 1 174 ? 22.162 -7.610 -14.408 1.00 54.41 174 LYS A C 1
ATOM 1422 O O . LYS A 1 174 ? 22.546 -7.186 -13.322 1.00 54.41 174 LYS A O 1
ATOM 1427 N N . HIS A 1 175 ? 21.765 -6.819 -15.399 1.00 47.12 175 HIS A N 1
ATOM 1428 C CA . HIS A 1 175 ? 21.789 -5.361 -15.338 1.00 47.12 175 HIS A CA 1
ATOM 1429 C C . HIS A 1 175 ? 20.396 -4.725 -15.435 1.00 47.12 175 HIS A C 1
ATOM 1431 O O . HIS A 1 175 ? 20.317 -3.502 -15.494 1.00 47.12 175 HIS A O 1
ATOM 1437 N N . GLU A 1 176 ? 19.330 -5.534 -15.447 1.00 55.66 176 GLU A N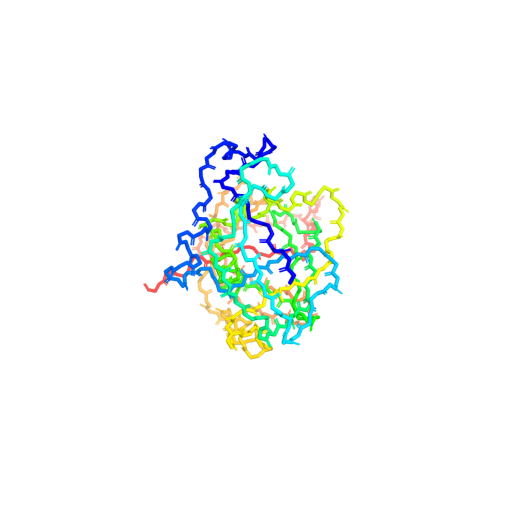 1
ATOM 1438 C CA . GLU A 1 176 ? 17.936 -5.090 -15.593 1.00 55.66 176 GLU A CA 1
ATOM 1439 C C . GLU A 1 176 ? 17.714 -4.219 -16.847 1.00 55.66 176 GLU A C 1
ATOM 1441 O O . GLU A 1 176 ? 17.021 -3.202 -16.814 1.00 55.66 176 GLU A O 1
ATOM 1446 N N . LEU A 1 177 ? 18.325 -4.609 -17.974 1.00 59.44 177 LEU A N 1
ATOM 1447 C CA . LEU A 1 177 ? 18.215 -3.892 -19.250 1.00 59.44 177 LEU A CA 1
ATOM 1448 C C . LEU A 1 177 ? 17.458 -4.713 -20.286 1.00 59.44 177 LEU A C 1
ATOM 1450 O O . LEU A 1 177 ? 17.668 -5.917 -20.405 1.00 59.44 177 LEU A O 1
ATOM 1454 N N . ILE A 1 178 ? 16.651 -4.025 -21.089 1.00 62.41 178 ILE A N 1
ATOM 1455 C CA . ILE A 1 178 ? 16.114 -4.553 -22.341 1.00 62.41 178 ILE A CA 1
ATOM 1456 C C . ILE A 1 178 ? 16.656 -3.723 -23.501 1.00 62.41 178 ILE A C 1
ATOM 1458 O O . ILE A 1 178 ? 16.802 -2.503 -23.390 1.00 62.41 178 ILE A O 1
ATOM 1462 N N . ILE A 1 179 ? 16.970 -4.387 -24.606 1.00 73.88 179 ILE A N 1
ATOM 1463 C CA . ILE A 1 179 ? 17.291 -3.741 -25.877 1.00 73.88 179 ILE A CA 1
ATOM 1464 C C . ILE A 1 179 ? 16.037 -3.813 -26.737 1.00 73.88 179 ILE A C 1
ATOM 1466 O O . ILE A 1 179 ? 15.428 -4.874 -26.847 1.00 73.88 179 ILE A O 1
ATOM 1470 N N . VAL A 1 180 ? 15.635 -2.680 -27.311 1.00 70.62 180 VAL A N 1
ATOM 1471 C CA . VAL A 1 180 ? 14.406 -2.562 -28.099 1.00 70.62 180 VAL A CA 1
ATOM 1472 C C . VAL A 1 180 ? 14.742 -2.073 -29.506 1.00 70.62 180 VAL A C 1
ATOM 1474 O O . VAL A 1 180 ? 15.366 -1.024 -29.663 1.00 70.62 180 VAL A O 1
ATOM 1477 N N . GLN A 1 181 ? 14.299 -2.811 -30.525 1.00 78.62 181 GLN A N 1
ATOM 1478 C CA . GLN A 1 181 ? 14.342 -2.407 -31.930 1.00 78.62 181 GLN A CA 1
ATOM 1479 C C . GLN A 1 181 ? 13.000 -1.794 -32.336 1.00 78.62 181 GLN A C 1
ATOM 1481 O O . GLN A 1 181 ? 11.981 -2.478 -32.350 1.00 78.62 181 GLN A O 1
ATOM 1486 N N . TYR A 1 182 ? 12.986 -0.509 -32.683 1.00 75.00 182 TYR A N 1
ATOM 1487 C CA . TYR A 1 182 ? 11.757 0.215 -33.023 1.00 75.00 182 TYR A CA 1
ATOM 1488 C C . TYR A 1 182 ? 11.173 -0.176 -34.391 1.00 75.00 182 TYR A C 1
ATOM 1490 O O . TYR A 1 182 ? 11.910 -0.527 -35.310 1.00 75.00 182 TYR A O 1
ATOM 1498 N N . THR A 1 183 ? 9.843 -0.106 -34.526 1.00 62.91 183 THR A N 1
ATOM 1499 C CA . THR A 1 183 ? 9.090 -0.568 -35.710 1.00 62.91 183 THR A CA 1
ATOM 1500 C C . THR A 1 183 ? 8.923 0.477 -36.814 1.00 62.91 183 THR A C 1
ATOM 1502 O O . THR A 1 183 ? 8.429 0.142 -37.887 1.00 62.91 183 THR A O 1
ATOM 1505 N N . ALA A 1 184 ? 9.271 1.743 -36.572 1.00 52.28 184 ALA A N 1
ATOM 1506 C CA . ALA A 1 184 ? 9.150 2.797 -37.579 1.00 52.28 184 ALA A CA 1
ATOM 1507 C C . ALA A 1 184 ? 10.367 2.809 -38.523 1.00 52.28 184 ALA A C 1
ATOM 1509 O O . ALA A 1 184 ? 11.497 2.648 -38.069 1.00 52.28 184 ALA A O 1
ATOM 1510 N N . GLU A 1 185 ? 10.148 3.081 -39.816 1.00 41.56 185 GLU A N 1
ATOM 1511 C CA . GLU A 1 185 ? 11.170 3.294 -40.867 1.00 41.56 185 GLU A CA 1
ATOM 1512 C C . GLU A 1 185 ? 12.111 4.501 -40.624 1.00 41.56 185 GLU A C 1
ATOM 1514 O O . GLU A 1 185 ? 12.731 5.028 -41.545 1.00 41.56 185 GLU A O 1
ATOM 1519 N N . SER A 1 186 ? 12.256 4.974 -39.392 1.00 36.06 186 SER A N 1
ATOM 1520 C CA . SER A 1 186 ? 13.204 6.016 -39.013 1.00 36.06 186 SER A CA 1
ATOM 1521 C C . SER A 1 186 ? 14.415 5.386 -38.329 1.00 36.06 186 SER A C 1
ATOM 1523 O O . SER A 1 186 ? 14.549 5.360 -37.107 1.00 36.06 186 SER A O 1
ATOM 1525 N N . SER A 1 187 ? 15.350 4.900 -39.147 1.00 34.09 187 SER A N 1
ATOM 1526 C CA . SER A 1 187 ? 16.724 4.652 -38.715 1.00 34.09 187 SER A CA 1
ATOM 1527 C C . SER A 1 187 ? 17.350 5.969 -38.242 1.00 34.09 187 SER A C 1
ATOM 1529 O O . SER A 1 187 ? 17.628 6.855 -39.052 1.00 34.09 187 SER A O 1
ATOM 1531 N N . ILE A 1 188 ? 17.581 6.115 -36.937 1.00 36.41 188 ILE A N 1
ATOM 1532 C CA . ILE A 1 188 ? 18.381 7.218 -36.397 1.00 36.41 188 ILE A CA 1
ATOM 1533 C C . ILE A 1 188 ? 19.858 6.832 -36.537 1.00 36.41 188 ILE A C 1
ATOM 1535 O O . ILE A 1 188 ? 20.330 5.907 -35.880 1.00 36.41 188 ILE A O 1
ATOM 1539 N N . ILE A 1 189 ? 20.590 7.546 -37.396 1.00 32.38 189 ILE A N 1
ATOM 1540 C CA . ILE A 1 189 ? 22.053 7.472 -37.490 1.00 32.38 189 ILE A CA 1
ATOM 1541 C C . ILE A 1 189 ? 22.642 8.480 -36.497 1.00 32.38 189 ILE A C 1
ATOM 1543 O O . ILE A 1 189 ? 22.409 9.683 -36.606 1.00 32.38 189 ILE A O 1
ATOM 1547 N N . ALA A 1 190 ? 23.422 7.989 -35.536 1.00 30.20 190 ALA A N 1
ATOM 1548 C CA . ALA A 1 190 ? 24.201 8.807 -34.614 1.00 30.20 190 ALA A CA 1
ATOM 1549 C C . ALA A 1 190 ? 25.574 9.134 -35.223 1.00 30.20 190 ALA A C 1
ATOM 1551 O O . ALA A 1 190 ? 26.312 8.232 -35.616 1.00 30.20 190 ALA A O 1
ATOM 1552 N N . ASN A 1 191 ? 25.917 10.420 -35.303 1.00 26.17 191 ASN A N 1
ATOM 1553 C CA . ASN A 1 191 ? 27.187 10.917 -35.835 1.00 26.17 191 ASN A CA 1
ATOM 1554 C C . ASN A 1 191 ? 28.285 10.883 -34.746 1.00 26.17 191 ASN A C 1
ATOM 1556 O O . ASN A 1 191 ? 28.046 11.325 -33.621 1.00 26.17 191 ASN A O 1
ATOM 1560 N N . MET A 1 192 ? 29.478 10.369 -35.075 1.00 26.42 192 MET A N 1
ATOM 1561 C CA . MET A 1 192 ? 30.575 10.124 -34.122 1.00 26.42 192 MET A CA 1
ATOM 1562 C C . MET A 1 192 ? 31.235 11.386 -33.535 1.00 26.42 192 MET A C 1
ATOM 1564 O O . MET A 1 192 ? 31.927 11.264 -32.529 1.00 26.42 192 MET A O 1
ATOM 1568 N N . ASP A 1 193 ? 30.957 12.589 -34.050 1.00 30.08 193 ASP A N 1
ATOM 1569 C CA . ASP A 1 193 ? 31.630 13.815 -33.577 1.00 30.08 193 ASP A CA 1
ATOM 1570 C C . ASP A 1 193 ? 30.786 14.703 -32.642 1.00 30.08 193 ASP A C 1
ATOM 1572 O O . ASP A 1 193 ? 31.267 15.712 -32.122 1.00 30.08 193 ASP A O 1
ATOM 1576 N N . LYS A 1 194 ? 29.527 14.336 -32.370 1.00 33.75 194 LYS A N 1
ATOM 1577 C CA . LYS A 1 194 ? 28.679 14.988 -31.354 1.00 33.75 194 LYS A CA 1
ATOM 1578 C C . LYS A 1 194 ? 27.904 13.911 -30.608 1.00 33.75 194 LYS A C 1
ATOM 1580 O O . LYS A 1 194 ? 26.833 13.500 -31.037 1.00 33.75 194 LYS A O 1
ATOM 1585 N N . GLY A 1 195 ? 28.523 13.413 -29.540 1.00 30.05 195 GLY A N 1
ATOM 1586 C CA . GLY A 1 195 ? 28.192 12.147 -28.895 1.00 30.05 195 GLY A CA 1
ATOM 1587 C C . GLY A 1 195 ? 26.706 11.856 -28.676 1.00 30.05 195 GLY A C 1
ATOM 1588 O O . GLY A 1 195 ? 25.945 12.693 -28.199 1.00 30.05 195 GLY A O 1
ATOM 1589 N N . ILE A 1 196 ? 26.348 10.594 -28.914 1.00 31.67 196 ILE A N 1
ATOM 1590 C CA . ILE A 1 196 ? 25.230 9.935 -28.241 1.00 31.67 196 ILE A CA 1
ATOM 1591 C C . ILE A 1 196 ? 25.845 9.002 -27.203 1.00 31.67 196 ILE A C 1
ATOM 1593 O O . ILE A 1 196 ? 26.270 7.890 -27.501 1.00 31.67 196 ILE A O 1
ATOM 1597 N N . CYS A 1 197 ? 25.937 9.494 -25.971 1.00 32.31 197 CYS A N 1
ATOM 1598 C CA . CYS A 1 197 ? 26.223 8.669 -24.809 1.00 32.31 197 CYS A CA 1
ATOM 1599 C C . CYS A 1 197 ? 24.889 8.413 -24.107 1.00 32.31 197 CYS A C 1
ATOM 1601 O O . CYS A 1 197 ? 24.324 9.316 -23.498 1.00 32.31 197 CYS A O 1
ATOM 1603 N N . GLY A 1 198 ? 24.373 7.193 -24.227 1.00 29.25 198 GLY A N 1
ATOM 1604 C CA . GLY A 1 198 ? 23.169 6.748 -23.535 1.00 29.25 198 GLY A CA 1
ATOM 1605 C C . GLY A 1 198 ? 23.410 5.380 -22.921 1.00 29.25 198 GLY A C 1
ATOM 1606 O O . GLY A 1 198 ? 23.013 4.363 -23.479 1.00 29.25 198 GLY A O 1
ATOM 1607 N N . LYS A 1 199 ? 24.111 5.346 -21.785 1.00 30.88 199 LYS A N 1
ATOM 1608 C CA . LYS A 1 199 ? 24.115 4.179 -20.899 1.00 30.88 199 LYS A CA 1
ATOM 1609 C C . LYS A 1 199 ? 22.692 3.963 -20.379 1.00 30.88 199 LYS A C 1
ATOM 1611 O O . LYS A 1 199 ? 22.119 4.907 -19.853 1.00 30.88 199 LYS A O 1
ATOM 1616 N N . ALA A 1 200 ? 22.213 2.720 -20.465 1.00 30.62 200 ALA A N 1
ATOM 1617 C CA . ALA A 1 200 ? 21.263 2.083 -19.547 1.00 30.62 200 ALA A CA 1
ATOM 1618 C C . ALA A 1 200 ? 20.112 2.969 -19.026 1.00 30.62 200 ALA A C 1
ATOM 1620 O O . ALA A 1 200 ? 20.292 3.749 -18.088 1.00 30.62 200 ALA A O 1
ATOM 1621 N N . HIS A 1 201 ? 18.900 2.796 -19.558 1.00 34.59 201 HIS A N 1
ATOM 1622 C CA . HIS A 1 201 ? 17.723 3.481 -19.024 1.00 34.59 201 HIS A CA 1
ATOM 1623 C C . HIS A 1 201 ? 16.614 2.509 -18.626 1.00 34.59 201 HIS A C 1
ATOM 1625 O O . HIS A 1 201 ? 16.281 1.580 -19.351 1.00 34.59 201 HIS A O 1
ATOM 1631 N N . PHE A 1 202 ? 16.079 2.755 -17.429 1.00 28.03 202 PHE A N 1
ATOM 1632 C CA . PHE A 1 202 ? 14.960 2.066 -16.800 1.00 28.03 202 PHE A CA 1
ATOM 1633 C C . PHE A 1 202 ? 13.675 2.296 -17.605 1.00 28.03 202 PHE A C 1
ATOM 1635 O O . PHE A 1 202 ? 13.309 3.446 -17.862 1.00 28.03 202 PHE A O 1
ATOM 1642 N N . PHE A 1 203 ? 12.970 1.225 -17.970 1.00 35.38 203 PHE A N 1
ATOM 1643 C CA . PHE A 1 203 ? 11.740 1.309 -18.759 1.00 35.38 203 PHE A CA 1
ATOM 1644 C C . PHE A 1 203 ? 10.488 1.163 -17.888 1.00 35.38 203 PHE A C 1
ATOM 1646 O O . PHE A 1 203 ? 10.427 0.341 -16.974 1.00 35.38 203 PHE A O 1
ATOM 1653 N N . ARG A 1 204 ? 9.468 1.976 -18.187 1.00 28.02 204 ARG A N 1
ATOM 1654 C CA . ARG A 1 204 ? 8.155 1.972 -17.537 1.00 28.02 204 ARG A CA 1
ATOM 1655 C C . ARG A 1 204 ? 7.068 1.578 -18.539 1.00 28.02 204 ARG A C 1
ATOM 1657 O O . ARG A 1 204 ? 6.956 2.206 -19.579 1.00 28.02 204 ARG A O 1
ATOM 1664 N N . LYS A 1 205 ? 6.240 0.620 -18.097 1.00 31.28 205 LYS A N 1
ATOM 1665 C CA . LYS A 1 205 ? 4.915 0.167 -18.569 1.00 31.28 205 LYS A CA 1
ATOM 1666 C C . LYS A 1 205 ? 4.740 -0.049 -20.076 1.00 31.28 205 LYS A C 1
ATOM 1668 O O . LYS A 1 205 ? 4.659 0.886 -20.858 1.00 31.28 205 LYS A O 1
ATOM 1673 N N . LEU A 1 206 ? 4.474 -1.309 -20.402 1.00 34.75 206 LEU A N 1
ATOM 1674 C CA . LEU A 1 206 ? 4.145 -1.793 -21.730 1.00 34.75 206 LEU A CA 1
ATOM 1675 C C . LEU A 1 206 ? 2.684 -2.211 -21.768 1.00 34.75 206 LEU A C 1
ATOM 1677 O O . LEU A 1 206 ? 2.265 -3.119 -21.055 1.00 34.75 206 LEU A O 1
ATOM 1681 N N . THR A 1 207 ? 1.895 -1.492 -22.561 1.00 31.12 207 THR A N 1
ATOM 1682 C CA . THR A 1 207 ? 0.569 -1.954 -22.967 1.00 31.12 207 THR A CA 1
ATOM 1683 C C . THR A 1 207 ? 0.789 -3.047 -24.005 1.00 31.12 207 THR A C 1
ATOM 1685 O O . THR A 1 207 ? 1.187 -2.756 -25.130 1.00 31.12 207 THR A O 1
ATOM 1688 N N . ILE A 1 208 ? 0.584 -4.301 -23.604 1.00 30.78 208 ILE A N 1
ATOM 1689 C CA . ILE A 1 208 ? 0.633 -5.455 -24.504 1.00 30.78 208 ILE A CA 1
ATOM 1690 C C . ILE A 1 208 ? -0.646 -5.427 -25.341 1.00 30.78 208 ILE A C 1
ATOM 1692 O O . ILE A 1 208 ? -1.742 -5.612 -24.806 1.00 30.78 208 ILE A O 1
ATOM 1696 N N . TYR A 1 209 ? -0.515 -5.188 -26.643 1.00 26.91 209 TYR A N 1
ATOM 1697 C CA . TYR A 1 209 ? -1.580 -5.482 -27.595 1.00 26.91 209 TYR A CA 1
ATOM 1698 C C . TYR A 1 209 ? -1.503 -6.984 -27.902 1.00 26.91 209 TYR A C 1
ATOM 1700 O O . TYR A 1 209 ? -0.474 -7.454 -28.384 1.00 26.91 209 TYR A O 1
ATOM 1708 N N . LYS A 1 210 ? -2.546 -7.735 -27.531 1.00 29.66 210 LYS A N 1
ATOM 1709 C CA . LYS A 1 210 ? -2.751 -9.118 -27.986 1.00 29.66 210 LYS A CA 1
ATOM 1710 C C . LYS A 1 210 ? -3.455 -9.121 -29.332 1.00 29.66 210 LYS A C 1
ATOM 1712 O O . LYS A 1 210 ? -4.351 -8.264 -29.501 1.00 29.66 210 LYS A O 1
#

pLDDT: mean 78.17, std 23.28, range [26.17, 98.56]

Radius of gyration: 20.76 Å; chains: 1; bounding box: 48×35×60 Å

Sequence (210 aa):
MILGFKTRYPEWMTKKGWETFFEDKINVGIKIHTIRKGHRFKPGDKIHAATGVRTKNYRCFKEMECVSVQNIELSPSGKFYPLMRIDNNFVYGDAFNMLIKNDGFDQMRDFAEWFNLKDELFIGQVIHWTDFSYSTEILSNMEGMLKEGDLVSVSGELTGYGELIGYITDINKKHELIIVQYTAESSIIANMDKGICGKAHFFRKLTIYK

Secondary structure (DSSP, 8-state):
-EEE--SB--TTSTTTT-B--HHHHHHTTS--EEEEESS---TT-EEEEEESTTSTT-EEEEEEE--EEEEEEEETTSSSS-EEEETTEE--HHHHHHHHHHTT-SSHHHHHHHH--SSPPEEEEEEESSS----HHHHHTTGGG--TT-EEEE--TT-SSS-EEEEEEEEETTTTEEEEEE-SS---PPPTTS----------------

Foldseek 3Di:
DEDEDEQADPPQAPRGRDGLCVLVCVVVQQQFWAWDFDDDDAFFDKYQYWYQVPHPRIDRDDIFTQHHKWKKKFAPPDPPATFIDTNNATADDVRLVSVCRNNRHPDRRSVRSRVPPPRDMGITMTTGRDPDDCDPCVRVVVVPVADQQFWFWFADDVVVPGTFIFGFHDADPVQRDTDTDTDDPDDDDDDPPPDDDDPDDDGDDGDGDD